Protein AF-A0AAV4K1Z9-F1 (afdb_monomer_lite)

pLDDT: mean 72.03, std 16.84, range [39.97, 97.75]

Organism: NCBI:txid1093978

InterPro domains:
  IPR000515 ABC transporter type 1, transmembrane domain MetI-like [PS50928] (85-281)

Secondary structure (DSSP, 8-state):
-----------S-----TT--HHHHHHHHTTSSS-------PPPPPPTT-TTSHHHHHHHHHHHHHHHHHHHHHHHHHHHHHHHHHHHHHHHHHHHHHHHHHHHHHHHHHHHHHHHHHHHHHHHHHHHHHHHHHHHHHHHHHHHHHHHHHHHHHHHHHHHHHHHHHHHHHHHHHHHHHTT---------------------HHHHHHHHHHHHHHHHHHHHHHHHHHHHHHHHHHHHHHHHHHHHHTTTTSS--TTHHHHHHHHHHHHHHHHHHHHHHHHHHHHHHHHHHHHHHHHHHHTT-

Sequence (302 aa):
MMMTIGVITLDRKTVWVEGVTDKEFKKIMKLQATSTTIKNEKLPTPTRQARAVSEKAISSRVVFVVVEVVVIVFIIVVIVVVVHVVITVVVVVVVVVVVVVVVIVVVVFIIINIMIITVVFVVVEVVVIVLIIVVIVVVVHVVITVVVVVVVVVVVVVVVVILVVVFIIINIMIITCSSNSSSSSRSSSSSSSSSSRSRSRSNNSIVVVIIVVVVIAVVVVVVVVVVIAVVIVVVVIIINISISRSSCSTSSNSSSCSSIAVVVVVIVVLIVVVVVVVVVVVVVVVVVVVVVVVTAAAEGGG

Foldseek 3Di:
DDDDDDDDDDDDDDDDPPDDDPVVVVVVVVVVPDDDDDDDDDDDDDDPPPPPPVVVVVVVVVVVVVVVVVVVVVVVVVVVVVVVVVVVVVVVVVVVVVVVVVVVVVVVVVVVVVVVVVVVVVVVVVVVVVVVVVVVVVVVVVLVVVVVVLVVVLVVLVVVLVVLVVVLVVVLVVVVVVVPPPDDDDDDDDDDDDDDDDPPPPSVLVNLVSVLVSVLVVLVSVLVSVLVVLVSVLVVLLVVLVVVVVVVPPDPDDPPSVVVSVVVSVVSVVVSVVVNVVSVVVSVVSNVVSVVVSVCVVPVPD

Structure (mmCIF, N/CA/C/O backbone):
data_AF-A0AAV4K1Z9-F1
#
_entry.id   AF-A0AAV4K1Z9-F1
#
loop_
_atom_site.group_PDB
_atom_site.id
_atom_site.type_symbol
_atom_site.label_atom_id
_atom_site.label_alt_id
_atom_site.label_comp_id
_atom_site.label_asym_id
_atom_site.label_entity_id
_atom_site.label_seq_id
_atom_site.pdbx_PDB_ins_code
_atom_site.Cartn_x
_atom_site.Cartn_y
_atom_site.Cartn_z
_atom_site.occupancy
_atom_site.B_iso_or_equiv
_atom_site.auth_seq_id
_atom_site.auth_comp_id
_atom_site.auth_asym_id
_atom_site.auth_atom_id
_atom_site.pdbx_PDB_model_num
ATOM 1 N N . MET A 1 1 ? 67.621 3.928 -18.428 1.00 49.84 1 MET A N 1
ATOM 2 C CA . MET A 1 1 ? 67.852 4.600 -19.724 1.00 49.84 1 MET A CA 1
ATOM 3 C C . MET A 1 1 ? 66.743 5.615 -19.918 1.00 49.84 1 MET A C 1
ATOM 5 O O . MET A 1 1 ? 65.623 5.231 -20.218 1.00 49.84 1 MET A O 1
ATOM 9 N N . MET A 1 2 ? 67.027 6.885 -19.625 1.00 45.88 2 MET A N 1
ATOM 10 C CA . MET A 1 2 ? 66.123 7.993 -19.929 1.00 45.88 2 MET A CA 1
ATOM 11 C C . MET A 1 2 ? 66.223 8.281 -21.425 1.00 45.88 2 MET A C 1
ATOM 13 O O . MET A 1 2 ? 67.310 8.591 -21.908 1.00 45.88 2 MET A O 1
ATOM 17 N N . MET A 1 3 ? 65.117 8.138 -22.152 1.00 52.00 3 MET A N 1
ATOM 18 C CA . MET A 1 3 ? 65.032 8.555 -23.547 1.00 52.00 3 MET A CA 1
ATOM 19 C C . MET A 1 3 ? 64.340 9.913 -23.596 1.00 52.00 3 MET A C 1
ATOM 21 O O . MET A 1 3 ? 63.139 10.043 -23.369 1.00 52.00 3 MET A O 1
ATOM 25 N N . THR A 1 4 ? 65.163 10.928 -23.819 1.00 53.19 4 THR A N 1
ATOM 26 C CA . THR A 1 4 ? 64.801 12.326 -24.018 1.00 53.19 4 THR A CA 1
ATOM 27 C C . THR A 1 4 ? 63.966 12.464 -25.291 1.00 53.19 4 THR A C 1
ATOM 29 O O . THR A 1 4 ? 64.452 12.172 -26.381 1.00 53.19 4 THR A O 1
ATOM 32 N N . ILE A 1 5 ? 62.720 12.924 -25.167 1.00 50.41 5 ILE A N 1
ATOM 33 C CA . ILE A 1 5 ? 61.880 13.313 -26.306 1.00 50.41 5 ILE A CA 1
ATOM 34 C C . ILE A 1 5 ? 62.153 14.792 -26.580 1.00 50.41 5 ILE A C 1
ATOM 36 O O . ILE A 1 5 ? 61.694 15.670 -25.852 1.00 50.41 5 ILE A O 1
ATOM 40 N N . GLY A 1 6 ? 62.953 15.057 -27.610 1.00 50.97 6 GLY A N 1
ATOM 41 C CA . GLY A 1 6 ? 63.126 16.393 -28.167 1.00 50.97 6 GLY A CA 1
ATOM 42 C C . GLY A 1 6 ? 61.982 16.700 -29.127 1.00 50.97 6 GLY A C 1
ATOM 43 O O . GLY A 1 6 ? 61.870 16.076 -30.178 1.00 50.97 6 GLY A O 1
ATOM 44 N N . VAL A 1 7 ? 61.134 17.660 -28.764 1.00 43.34 7 VAL A N 1
ATOM 45 C CA . VAL A 1 7 ? 60.154 18.259 -29.674 1.00 43.34 7 VAL A CA 1
ATOM 46 C C . VAL A 1 7 ? 60.876 19.319 -30.501 1.00 43.34 7 VAL A C 1
ATOM 48 O O . VAL A 1 7 ? 61.385 20.291 -29.948 1.00 43.34 7 VAL A O 1
ATOM 51 N N . ILE A 1 8 ? 60.912 19.139 -31.822 1.00 41.09 8 ILE A N 1
ATOM 52 C CA . ILE A 1 8 ? 61.325 20.176 -32.772 1.00 41.09 8 ILE A CA 1
ATOM 53 C C . ILE A 1 8 ? 60.163 20.394 -33.738 1.00 41.09 8 ILE A C 1
ATOM 55 O O . ILE A 1 8 ? 59.883 19.578 -34.611 1.00 41.09 8 ILE A O 1
ATOM 59 N N . THR A 1 9 ? 59.473 21.513 -33.559 1.00 46.91 9 THR A N 1
ATOM 60 C CA . THR A 1 9 ? 58.600 22.123 -34.562 1.00 46.91 9 THR A CA 1
ATOM 61 C C . THR A 1 9 ? 59.446 22.639 -35.714 1.00 46.91 9 THR A C 1
ATOM 63 O O . THR A 1 9 ? 60.232 23.558 -35.499 1.00 46.91 9 THR A O 1
ATOM 66 N N . LEU A 1 10 ? 59.246 22.117 -36.926 1.00 40.69 10 LEU A N 1
ATOM 67 C CA . LEU A 1 10 ? 59.640 22.799 -38.158 1.00 40.69 10 LEU A CA 1
ATOM 68 C C . LEU A 1 10 ? 58.637 22.527 -39.285 1.00 40.69 10 LEU A C 1
ATOM 70 O O . LEU A 1 10 ? 58.312 21.394 -39.632 1.00 40.69 10 LEU A O 1
ATOM 74 N N . ASP A 1 11 ? 58.150 23.646 -39.800 1.00 58.66 11 ASP A N 1
ATOM 75 C CA . ASP A 1 11 ? 57.279 23.849 -40.944 1.00 58.66 11 ASP A CA 1
ATOM 76 C C . ASP A 1 11 ? 58.000 23.518 -42.273 1.00 58.66 11 ASP A C 1
ATOM 78 O O . ASP A 1 11 ? 59.215 23.667 -42.394 1.00 58.66 11 ASP A O 1
ATOM 82 N N . ARG A 1 12 ? 57.204 23.130 -43.278 1.00 52.09 12 ARG A N 1
ATOM 83 C CA . ARG A 1 12 ? 57.520 22.872 -44.701 1.00 52.09 12 ARG A CA 1
ATOM 84 C C . ARG A 1 12 ? 58.341 21.632 -45.100 1.00 52.09 12 ARG A C 1
ATOM 86 O O . ARG A 1 12 ? 59.564 21.601 -45.075 1.00 52.09 12 ARG A O 1
ATOM 93 N N . LYS A 1 13 ? 57.600 20.702 -45.726 1.00 62.16 13 LYS A N 1
ATOM 94 C CA . LYS A 1 13 ? 57.966 19.849 -46.880 1.00 62.16 13 LYS A CA 1
ATOM 95 C C . LYS A 1 13 ? 59.386 19.263 -46.882 1.00 62.16 13 LYS A C 1
ATOM 97 O O . LYS A 1 13 ? 60.261 19.746 -47.591 1.00 62.16 13 LYS A O 1
ATOM 102 N N . THR A 1 14 ? 59.535 18.090 -46.276 1.00 43.41 14 THR A N 1
ATOM 103 C CA . THR A 1 14 ? 60.450 17.049 -46.769 1.00 43.41 14 THR A CA 1
ATOM 104 C C . THR A 1 14 ? 59.790 15.683 -46.579 1.00 43.41 14 THR A C 1
ATOM 106 O O . THR A 1 14 ? 59.390 15.323 -45.478 1.00 43.41 14 THR A O 1
ATOM 109 N N . VAL A 1 15 ? 59.608 14.941 -47.675 1.00 48.12 15 VAL A N 1
ATOM 110 C CA . VAL A 1 15 ? 59.234 13.522 -47.630 1.00 48.12 15 VAL A CA 1
ATOM 111 C C . VAL A 1 15 ? 60.519 12.761 -47.332 1.00 48.12 15 VAL A C 1
ATOM 113 O O . VAL A 1 15 ? 61.385 12.655 -48.198 1.00 48.12 15 VAL A O 1
ATOM 116 N N . TRP A 1 16 ? 60.660 12.280 -46.101 1.00 43.69 16 TRP A N 1
ATOM 117 C CA . TRP A 1 16 ? 61.718 11.347 -45.736 1.00 43.69 16 TRP A CA 1
ATOM 118 C C . TRP A 1 16 ? 61.256 9.929 -46.062 1.00 43.69 16 TRP A C 1
ATOM 120 O O . TRP A 1 16 ? 60.293 9.428 -45.489 1.00 43.69 16 TRP A O 1
ATOM 130 N N . VAL A 1 17 ? 61.946 9.290 -47.007 1.00 50.62 17 VAL A N 1
ATOM 131 C CA . VAL A 1 17 ? 61.925 7.834 -47.163 1.00 50.62 17 VAL A CA 1
ATOM 132 C C . VAL A 1 17 ? 63.001 7.297 -46.224 1.00 50.62 17 VAL A C 1
ATOM 134 O O . VAL A 1 17 ? 64.179 7.246 -46.579 1.00 50.62 17 VAL A O 1
ATOM 137 N N . GLU A 1 18 ? 62.620 6.962 -44.995 1.00 49.00 18 GLU A N 1
ATOM 138 C CA . GLU A 1 18 ? 63.493 6.206 -44.097 1.00 49.00 18 GLU A CA 1
ATOM 139 C C . GLU A 1 18 ? 63.631 4.773 -44.622 1.00 49.00 18 GLU A C 1
ATOM 141 O O . GLU A 1 18 ? 62.638 4.078 -44.830 1.00 49.00 18 GLU A O 1
ATOM 146 N N . GLY A 1 19 ? 64.873 4.334 -44.853 1.00 55.38 19 GLY A N 1
ATOM 147 C CA . GLY A 1 19 ? 65.176 2.931 -45.154 1.00 55.38 19 GLY A CA 1
ATOM 148 C C . GLY A 1 19 ? 66.051 2.648 -46.377 1.00 55.38 19 GLY A C 1
ATOM 149 O O . GLY A 1 19 ? 66.185 1.484 -46.743 1.00 55.38 19 GLY A O 1
ATOM 150 N N . VAL A 1 20 ? 66.678 3.642 -47.017 1.00 51.28 20 VAL A N 1
ATOM 151 C CA . VAL A 1 20 ? 67.641 3.367 -48.103 1.00 51.28 20 VAL A CA 1
ATOM 152 C C . VAL A 1 20 ? 69.055 3.277 -47.534 1.00 51.28 20 VAL A C 1
ATOM 154 O O . VAL A 1 20 ? 69.666 4.272 -47.157 1.00 51.28 20 VAL A O 1
ATOM 157 N N . THR A 1 21 ? 69.583 2.057 -47.461 1.00 62.69 21 THR A N 1
ATOM 158 C CA . THR A 1 21 ? 70.965 1.790 -47.049 1.00 62.69 21 THR A CA 1
ATOM 159 C C . THR A 1 21 ? 71.970 2.328 -48.072 1.00 62.69 21 THR A C 1
ATOM 161 O O . THR A 1 21 ? 71.839 2.078 -49.270 1.00 62.69 21 THR A O 1
ATOM 164 N N . ASP A 1 22 ? 73.032 2.966 -47.581 1.00 61.50 22 ASP A N 1
ATOM 165 C CA . ASP A 1 22 ? 74.090 3.682 -48.323 1.00 61.50 22 ASP A CA 1
ATOM 166 C C . ASP A 1 22 ? 74.786 2.868 -49.451 1.00 61.50 22 ASP A C 1
ATOM 168 O O . ASP A 1 22 ? 75.428 3.408 -50.355 1.00 61.50 22 ASP A O 1
ATOM 172 N N . LYS A 1 23 ? 74.635 1.534 -49.454 1.00 61.25 23 LYS A N 1
ATOM 173 C CA . LYS A 1 23 ? 75.155 0.644 -50.510 1.00 61.25 23 LYS A CA 1
ATOM 174 C C . LYS A 1 23 ? 74.368 0.709 -51.826 1.00 61.25 23 LYS A C 1
ATOM 176 O O . LYS A 1 23 ? 74.970 0.513 -52.881 1.00 61.25 23 LYS A O 1
ATOM 181 N N . GLU A 1 24 ? 73.072 1.012 -51.788 1.00 61.56 24 GLU A N 1
ATOM 182 C CA . GLU A 1 24 ? 72.229 1.096 -52.993 1.00 61.56 24 GLU A CA 1
ATOM 183 C C . GLU A 1 24 ? 72.464 2.412 -53.755 1.00 61.56 24 GLU A C 1
ATOM 185 O O . GLU A 1 24 ? 72.574 2.414 -54.982 1.00 61.56 24 GLU A O 1
ATOM 190 N N . PHE A 1 25 ? 72.696 3.524 -53.047 1.00 63.22 25 PHE A N 1
ATOM 191 C CA . PHE A 1 25 ? 72.925 4.831 -53.679 1.00 63.22 25 PHE A CA 1
ATOM 192 C C . PHE A 1 25 ? 74.213 4.864 -54.525 1.00 63.22 25 PHE A C 1
ATOM 194 O O . PHE A 1 25 ? 74.255 5.447 -55.613 1.00 63.22 25 PHE A O 1
ATOM 201 N N . LYS A 1 26 ? 75.255 4.137 -54.095 1.00 62.12 26 LYS A N 1
ATOM 202 C CA . LYS A 1 26 ? 76.523 4.011 -54.836 1.00 62.12 26 LYS A CA 1
ATOM 203 C C . LYS A 1 26 ? 76.397 3.195 -56.128 1.00 62.12 26 LYS A C 1
ATOM 205 O O . LYS A 1 26 ? 77.206 3.377 -57.038 1.00 62.12 26 LYS A O 1
ATOM 210 N N . LYS A 1 27 ? 75.398 2.311 -56.230 1.00 63.84 27 LYS A N 1
ATOM 211 C CA . LYS A 1 27 ? 75.130 1.503 -57.431 1.00 63.84 27 LYS A CA 1
ATOM 212 C C . LYS A 1 27 ? 74.373 2.310 -58.490 1.00 63.84 27 LYS A C 1
ATOM 214 O O . LYS A 1 27 ? 74.649 2.151 -59.676 1.00 63.84 27 LYS A O 1
ATOM 219 N N . ILE A 1 28 ? 73.514 3.237 -58.059 1.00 58.12 28 ILE A N 1
ATOM 220 C CA . ILE A 1 28 ? 72.736 4.111 -58.949 1.00 58.12 28 ILE A CA 1
ATOM 221 C C . ILE A 1 28 ? 73.617 5.228 -59.541 1.00 58.12 28 ILE A C 1
ATOM 223 O O . ILE A 1 28 ? 73.547 5.481 -60.741 1.00 58.12 28 ILE A O 1
ATOM 227 N N . MET A 1 29 ? 74.551 5.809 -58.771 1.00 57.41 29 MET A N 1
ATOM 228 C CA . MET A 1 29 ? 75.504 6.794 -59.322 1.00 57.41 29 MET A CA 1
ATOM 229 C C . MET A 1 29 ? 76.526 6.198 -60.304 1.00 57.41 29 MET A C 1
ATOM 231 O O . MET A 1 29 ? 77.021 6.904 -61.181 1.00 57.41 29 MET A O 1
ATOM 235 N N . LYS A 1 30 ? 76.837 4.897 -60.211 1.00 54.94 30 LYS A N 1
ATOM 236 C CA . LYS A 1 30 ? 77.822 4.255 -61.100 1.00 54.94 30 LYS A CA 1
ATOM 237 C C . LYS A 1 30 ? 77.283 3.937 -62.501 1.00 54.94 30 LYS A C 1
ATOM 239 O O . LYS A 1 30 ? 78.078 3.640 -63.384 1.00 54.94 30 LYS A O 1
ATOM 244 N N . LEU A 1 31 ? 75.967 4.028 -62.716 1.00 50.62 31 LEU A N 1
ATOM 245 C CA . LEU A 1 31 ? 75.331 3.765 -64.013 1.00 50.62 31 LEU A CA 1
ATOM 246 C C . LEU A 1 31 ? 75.095 5.028 -64.860 1.00 50.62 31 LEU A C 1
ATOM 248 O O . LEU A 1 31 ? 74.786 4.902 -66.039 1.00 50.62 31 LEU A O 1
ATOM 252 N N . GLN A 1 32 ? 75.309 6.234 -64.318 1.00 52.72 32 GLN A N 1
ATOM 253 C CA . GLN A 1 32 ? 75.224 7.483 -65.096 1.00 52.72 32 GLN A CA 1
ATOM 254 C C . GLN A 1 32 ? 76.572 7.982 -65.650 1.00 52.72 32 GLN A C 1
ATOM 256 O O . GLN A 1 32 ? 76.594 8.932 -66.425 1.00 52.72 32 GLN A O 1
ATOM 261 N N . ALA A 1 33 ? 77.694 7.331 -65.321 1.00 52.44 33 ALA A N 1
ATOM 262 C CA . ALA A 1 33 ? 79.034 7.750 -65.753 1.00 52.44 33 ALA A CA 1
ATOM 263 C C . ALA A 1 33 ? 79.612 6.935 -66.933 1.00 52.44 33 ALA A C 1
ATOM 265 O O . ALA A 1 33 ? 80.796 7.055 -67.243 1.00 52.44 33 ALA A O 1
ATOM 266 N N . THR A 1 34 ? 78.833 6.065 -67.590 1.00 52.06 34 THR A N 1
ATOM 267 C CA . THR A 1 34 ? 79.365 5.143 -68.620 1.00 52.06 34 THR A CA 1
ATOM 268 C C . THR A 1 34 ? 78.407 4.954 -69.800 1.00 52.06 34 THR A C 1
ATOM 270 O O . THR A 1 34 ? 77.837 3.889 -70.009 1.00 52.06 34 THR A O 1
ATOM 273 N N . SER A 1 35 ? 78.210 6.021 -70.572 1.00 46.22 35 SER A N 1
ATOM 274 C CA . SER A 1 35 ? 77.694 6.041 -71.955 1.00 46.22 35 SER A CA 1
ATOM 275 C C . SER A 1 35 ? 77.527 7.519 -72.303 1.00 46.22 35 SER A C 1
ATOM 277 O O . SER A 1 35 ? 76.731 8.191 -71.670 1.00 46.22 35 SER A O 1
ATOM 279 N N . THR A 1 36 ? 78.278 8.153 -73.194 1.00 50.75 36 THR A N 1
ATOM 280 C CA . THR A 1 36 ? 78.647 7.705 -74.534 1.00 50.75 36 THR A CA 1
ATOM 281 C C . THR A 1 36 ? 79.796 8.568 -75.064 1.00 50.75 36 THR A C 1
ATOM 283 O O . THR A 1 36 ? 79.636 9.767 -75.283 1.00 50.75 36 THR A O 1
ATOM 286 N N . THR A 1 37 ? 80.936 7.941 -75.345 1.00 50.53 37 THR A N 1
ATOM 287 C CA . THR A 1 37 ? 81.899 8.422 -76.338 1.00 50.53 37 THR A CA 1
ATOM 288 C C . THR A 1 37 ? 81.371 7.997 -77.704 1.00 50.53 37 THR A C 1
ATOM 290 O O . THR A 1 37 ? 81.387 6.809 -78.018 1.00 50.53 37 THR A O 1
ATOM 293 N N . ILE A 1 38 ? 80.887 8.938 -78.515 1.00 52.84 38 ILE A N 1
ATOM 294 C CA . ILE A 1 38 ? 80.602 8.686 -79.932 1.00 52.84 38 ILE A CA 1
ATOM 295 C C . ILE A 1 38 ? 81.395 9.678 -80.773 1.00 52.84 38 ILE A C 1
ATOM 297 O O . ILE A 1 38 ? 81.478 10.870 -80.494 1.00 52.84 38 ILE A O 1
ATOM 301 N N . LYS A 1 39 ? 82.050 9.073 -81.757 1.00 46.09 39 LYS A N 1
ATOM 302 C CA . LYS A 1 39 ? 83.061 9.589 -82.661 1.00 46.09 39 LYS A CA 1
ATOM 303 C C . LYS A 1 39 ? 82.535 10.759 -83.492 1.00 46.09 39 LYS A C 1
ATOM 305 O O . LYS A 1 39 ? 81.463 10.679 -84.082 1.00 46.09 39 LYS A O 1
ATOM 310 N N . ASN A 1 40 ? 83.366 11.793 -83.593 1.00 51.91 40 ASN A N 1
ATOM 311 C CA . ASN A 1 40 ? 83.314 12.786 -84.657 1.00 51.91 40 ASN A CA 1
ATOM 312 C C . ASN A 1 40 ? 83.619 12.087 -85.986 1.00 51.91 40 ASN A C 1
ATOM 314 O O . ASN A 1 40 ? 84.776 11.767 -86.260 1.00 51.91 40 ASN A O 1
ATOM 318 N N . GLU A 1 41 ? 82.591 11.855 -86.798 1.00 41.91 41 GLU A N 1
ATOM 319 C CA . GLU A 1 41 ? 82.746 11.456 -88.192 1.00 41.91 41 GLU A CA 1
ATOM 320 C C . GLU A 1 41 ? 82.207 12.537 -89.132 1.00 41.91 41 GLU A C 1
ATOM 322 O O . GLU A 1 41 ? 81.297 13.309 -88.834 1.00 41.91 41 GLU A O 1
ATOM 327 N N . LYS A 1 42 ? 82.905 12.617 -90.254 1.00 45.47 42 LYS A N 1
ATOM 328 C CA . LYS A 1 42 ? 83.011 13.697 -91.222 1.00 45.47 42 LYS A CA 1
ATOM 329 C C . LYS A 1 42 ? 81.698 13.944 -91.973 1.00 45.47 42 LYS A C 1
ATOM 331 O O . LYS A 1 42 ? 81.125 13.031 -92.553 1.00 45.47 42 LYS A O 1
ATOM 336 N N . LEU A 1 43 ? 81.283 15.208 -91.990 1.00 44.06 43 LEU A N 1
ATOM 337 C CA . LEU A 1 43 ? 80.066 15.740 -92.604 1.00 44.06 43 LEU A CA 1
ATOM 338 C C . LEU A 1 43 ? 80.109 15.675 -94.152 1.00 44.06 43 LEU A C 1
ATOM 340 O O . LEU A 1 43 ? 81.000 16.291 -94.742 1.00 44.06 43 LEU A O 1
ATOM 344 N N . PRO A 1 44 ? 79.153 15.008 -94.831 1.00 51.19 44 PRO A N 1
ATOM 345 C CA . PRO A 1 44 ? 78.906 15.178 -96.258 1.00 51.19 44 PRO A CA 1
ATOM 346 C C . PRO A 1 44 ? 77.767 16.180 -96.518 1.00 51.19 44 PRO A C 1
ATOM 348 O O . PRO A 1 44 ? 76.742 16.214 -95.838 1.00 51.19 44 PRO A O 1
ATOM 351 N N . THR A 1 45 ? 77.972 17.013 -97.531 1.00 56.78 45 THR A N 1
ATOM 352 C CA . THR A 1 45 ? 77.091 18.080 -98.017 1.00 56.78 45 THR A CA 1
ATOM 353 C C . THR A 1 45 ? 75.750 17.528 -98.536 1.00 56.78 45 THR A C 1
ATOM 355 O O . THR A 1 45 ? 75.766 16.647 -99.397 1.00 56.78 45 THR A O 1
ATOM 358 N N . PRO A 1 46 ? 74.580 18.032 -98.087 1.00 49.12 46 PRO A N 1
ATOM 359 C CA . PRO A 1 46 ? 73.290 17.502 -98.520 1.00 49.12 46 PRO A CA 1
ATOM 360 C C . PRO A 1 46 ? 72.831 18.088 -99.863 1.00 49.12 46 PRO A C 1
ATOM 362 O O . PRO A 1 46 ? 72.686 19.299 -100.045 1.00 49.12 46 PRO A O 1
ATOM 365 N N . THR A 1 47 ? 72.544 17.183 -100.792 1.00 51.47 47 THR A N 1
ATOM 366 C CA . THR A 1 47 ? 71.899 17.403 -102.088 1.00 51.47 47 THR A CA 1
ATOM 367 C C . THR A 1 47 ? 70.414 17.755 -101.931 1.00 51.47 47 THR A C 1
ATOM 369 O O . THR A 1 47 ? 69.675 17.202 -101.117 1.00 51.47 47 THR A O 1
ATOM 372 N N . ARG A 1 48 ? 69.957 18.694 -102.761 1.00 52.38 48 ARG A N 1
ATOM 373 C CA . ARG A 1 48 ? 68.683 19.433 -102.684 1.00 52.38 48 ARG A CA 1
ATOM 374 C C . ARG A 1 48 ? 67.419 18.626 -103.064 1.00 52.38 48 ARG A C 1
ATOM 376 O O . ARG A 1 48 ? 66.395 19.230 -103.359 1.00 52.38 48 ARG A O 1
ATOM 383 N N . GLN A 1 49 ? 67.462 17.289 -103.050 1.00 49.81 49 GLN A N 1
ATOM 384 C CA . GLN A 1 49 ? 66.411 16.410 -103.603 1.00 49.81 49 GLN A CA 1
ATOM 385 C C . GLN A 1 49 ? 65.790 15.405 -102.604 1.00 49.81 49 GLN A C 1
ATOM 387 O O . GLN A 1 49 ? 65.082 14.494 -103.014 1.00 49.81 49 GLN A O 1
ATOM 392 N N . ALA A 1 50 ? 65.981 15.593 -101.290 1.00 49.00 50 ALA A N 1
ATOM 393 C CA . ALA A 1 50 ? 65.374 14.759 -100.233 1.00 49.00 50 ALA A CA 1
ATOM 394 C C . ALA A 1 50 ? 64.197 15.424 -99.473 1.00 49.00 50 ALA A C 1
ATOM 396 O O . ALA A 1 50 ? 63.692 14.870 -98.498 1.00 49.00 50 ALA A O 1
ATOM 397 N N . ARG A 1 51 ? 63.728 16.613 -99.889 1.00 50.69 51 ARG A N 1
ATOM 398 C CA . ARG A 1 51 ? 62.703 17.381 -99.144 1.00 50.69 51 ARG A CA 1
ATOM 399 C C . ARG A 1 51 ? 61.246 16.930 -99.334 1.00 50.69 51 ARG A C 1
ATOM 401 O O . ARG A 1 51 ? 60.411 17.364 -98.558 1.00 50.69 51 ARG A O 1
ATOM 408 N N . ALA A 1 52 ? 60.929 16.042 -100.280 1.00 52.97 52 ALA A N 1
ATOM 409 C CA . ALA A 1 52 ? 59.531 15.692 -100.588 1.00 52.97 52 ALA A CA 1
ATOM 410 C C . ALA A 1 52 ? 59.019 14.370 -99.968 1.00 52.97 52 ALA A C 1
ATOM 412 O O . ALA A 1 52 ? 57.822 14.107 -100.004 1.00 52.97 52 ALA A O 1
ATOM 413 N N . VAL A 1 53 ? 59.888 13.539 -99.373 1.00 53.91 53 VAL A N 1
ATOM 414 C CA . VAL A 1 53 ? 59.485 12.246 -98.759 1.00 53.91 53 VAL A CA 1
ATOM 415 C C . VAL A 1 53 ? 59.416 12.323 -97.219 1.00 53.91 53 VAL A C 1
ATOM 417 O O . VAL A 1 53 ? 58.835 11.458 -96.570 1.00 53.91 53 VAL A O 1
ATOM 420 N N . SER A 1 54 ? 59.930 13.402 -96.618 1.00 53.16 54 SER A N 1
ATOM 421 C CA . SER A 1 54 ? 59.966 13.611 -95.159 1.00 53.16 54 SER A CA 1
ATOM 422 C C . SER A 1 54 ? 58.627 14.082 -94.559 1.00 53.16 54 SER A C 1
ATOM 424 O O . SER A 1 54 ? 58.305 13.734 -93.425 1.00 53.16 54 SER A O 1
ATOM 426 N N . GLU A 1 55 ? 57.785 14.802 -95.309 1.00 59.12 55 GLU A N 1
ATOM 427 C CA . GLU A 1 55 ? 56.537 15.361 -94.752 1.00 59.12 55 GLU A CA 1
ATOM 428 C C . GLU A 1 55 ? 55.487 14.287 -94.411 1.00 59.12 55 GLU A C 1
ATOM 430 O O . GLU A 1 55 ? 54.801 14.392 -93.392 1.00 59.12 55 GLU A O 1
ATOM 435 N N . LYS A 1 56 ? 55.418 13.184 -95.176 1.00 59.34 56 LYS A N 1
ATOM 436 C CA . LYS A 1 56 ? 54.513 12.061 -94.854 1.00 59.34 56 LYS A CA 1
ATOM 437 C C . LYS A 1 56 ? 54.966 11.245 -93.639 1.00 59.34 56 LYS A C 1
ATOM 439 O O . LYS A 1 56 ? 54.120 10.759 -92.891 1.00 59.34 56 LYS A O 1
ATOM 444 N N . ALA A 1 57 ? 56.273 11.123 -93.397 1.00 65.44 57 ALA A N 1
ATOM 445 C CA . ALA A 1 57 ? 56.794 10.387 -92.242 1.00 65.44 57 ALA A CA 1
ATOM 446 C C . ALA A 1 57 ? 56.610 11.156 -90.919 1.00 65.44 57 ALA A C 1
ATOM 448 O O . ALA A 1 57 ? 56.434 10.543 -89.865 1.00 65.44 57 ALA A O 1
ATOM 449 N N . ILE A 1 58 ? 56.600 12.492 -90.971 1.00 72.44 58 ILE A N 1
ATOM 450 C CA . ILE A 1 58 ? 56.360 13.344 -89.798 1.00 72.44 58 ILE A CA 1
ATOM 451 C C . ILE A 1 58 ? 54.877 13.299 -89.393 1.00 72.44 58 ILE A C 1
ATOM 453 O O . ILE A 1 58 ? 54.580 13.168 -88.207 1.00 72.44 58 ILE A O 1
ATOM 457 N N . SER A 1 59 ? 53.945 13.295 -90.357 1.00 78.25 59 SER A N 1
ATOM 458 C CA . SER A 1 59 ? 52.500 13.231 -90.074 1.00 78.25 59 SER A CA 1
ATOM 459 C C . SER A 1 59 ? 52.089 11.959 -89.310 1.00 78.25 59 SER A C 1
ATOM 461 O O . SER A 1 59 ? 51.360 12.047 -88.324 1.00 78.25 59 SER A O 1
ATOM 463 N N . SER A 1 60 ? 52.630 10.786 -89.664 1.00 83.50 60 SER A N 1
ATOM 464 C CA . SER A 1 60 ? 52.314 9.533 -88.953 1.00 83.50 60 SER A CA 1
ATOM 465 C C . SER A 1 60 ? 52.845 9.496 -87.515 1.00 83.50 60 SER A C 1
ATOM 467 O O . SER A 1 60 ? 52.197 8.906 -86.650 1.00 83.50 60 SER A O 1
ATOM 469 N N . ARG A 1 61 ? 54.006 10.109 -87.243 1.00 86.56 61 ARG A N 1
ATOM 470 C CA . ARG A 1 61 ? 54.567 10.171 -85.883 1.00 86.56 61 ARG A CA 1
ATOM 471 C C . ARG A 1 61 ? 53.758 11.105 -84.989 1.00 86.56 61 ARG A C 1
ATOM 473 O O . ARG A 1 61 ? 53.524 10.771 -83.835 1.00 86.56 61 ARG A O 1
ATOM 480 N N . VAL A 1 62 ? 53.287 12.230 -85.530 1.00 87.75 62 VAL A N 1
ATOM 481 C CA . VAL A 1 62 ? 52.424 13.165 -84.792 1.00 87.75 62 VAL A CA 1
ATOM 482 C C . VAL A 1 62 ? 51.095 12.504 -84.424 1.00 87.75 62 VAL A C 1
ATOM 484 O O . VAL A 1 62 ? 50.681 12.599 -83.274 1.00 87.75 62 VAL A O 1
ATOM 487 N N . VAL A 1 63 ? 50.458 11.775 -85.350 1.00 90.00 63 VAL A N 1
ATOM 488 C CA . VAL A 1 63 ? 49.206 11.053 -85.056 1.00 90.00 63 VAL A CA 1
ATOM 489 C C . VAL A 1 63 ? 49.410 10.000 -83.964 1.00 90.00 63 VAL A C 1
ATOM 491 O O . VAL A 1 63 ? 48.591 9.919 -83.053 1.00 90.00 63 VAL A O 1
ATOM 494 N N . PHE A 1 64 ? 50.511 9.242 -84.001 1.00 90.56 64 PHE A N 1
ATOM 495 C CA . PHE A 1 64 ? 50.814 8.252 -82.962 1.00 90.56 64 PHE A CA 1
ATOM 496 C C . PHE A 1 64 ? 50.970 8.900 -81.577 1.00 90.56 64 PHE A C 1
ATOM 498 O O . PHE A 1 64 ? 50.344 8.447 -80.624 1.00 90.56 64 PHE A O 1
ATOM 505 N N . VAL A 1 65 ? 51.719 10.007 -81.485 1.00 92.69 65 VAL A N 1
ATOM 506 C CA . VAL A 1 65 ? 51.897 10.753 -80.226 1.00 92.69 65 VAL A CA 1
ATOM 507 C C . VAL A 1 65 ? 50.567 11.305 -79.712 1.00 92.69 65 VAL A C 1
ATOM 509 O O . VAL A 1 65 ? 50.288 11.211 -78.522 1.00 92.69 65 VAL A O 1
ATOM 512 N N . VAL A 1 66 ? 49.716 11.853 -80.587 1.00 93.75 66 VAL A N 1
ATOM 513 C CA . VAL A 1 66 ? 48.395 12.361 -80.179 1.00 93.75 66 VAL A CA 1
ATOM 514 C C . VAL A 1 66 ? 47.522 11.233 -79.631 1.00 93.75 66 VAL A C 1
ATOM 516 O O . VAL A 1 66 ? 46.914 11.402 -78.577 1.00 93.75 66 VAL A O 1
ATOM 519 N N . VAL A 1 67 ? 47.479 10.078 -80.302 1.00 95.00 67 VAL A N 1
ATOM 520 C CA . VAL A 1 67 ? 46.713 8.915 -79.829 1.00 95.00 67 VAL A CA 1
ATOM 521 C C . VAL A 1 67 ? 47.244 8.425 -78.483 1.00 95.00 67 VAL A C 1
ATOM 523 O O . VAL A 1 67 ? 46.455 8.209 -77.567 1.00 95.00 67 VAL A O 1
ATOM 526 N N . GLU A 1 68 ? 48.563 8.308 -78.330 1.00 94.94 68 GLU A N 1
ATOM 527 C CA . GLU A 1 68 ? 49.194 7.900 -77.073 1.00 94.94 68 GLU A CA 1
ATOM 528 C C . GLU A 1 68 ? 48.841 8.861 -75.925 1.00 94.94 68 GLU A C 1
ATOM 530 O O . GLU A 1 68 ? 48.409 8.420 -74.859 1.00 94.94 68 GLU A O 1
ATOM 535 N N . VAL A 1 69 ? 48.912 10.176 -76.163 1.00 95.44 69 VAL A N 1
ATOM 536 C CA . VAL A 1 69 ? 48.520 11.196 -75.178 1.00 95.44 69 VAL A CA 1
ATOM 537 C C . VAL A 1 69 ? 47.035 11.090 -74.823 1.00 95.44 69 VAL A C 1
ATOM 539 O O . VAL A 1 69 ? 46.697 11.132 -73.642 1.00 95.44 69 VAL A O 1
ATOM 542 N N . VAL A 1 70 ? 46.142 10.913 -75.802 1.00 95.75 70 VAL A N 1
ATOM 543 C CA . VAL A 1 70 ? 44.696 10.759 -75.551 1.00 95.75 70 VAL A CA 1
ATOM 544 C C . VAL A 1 70 ? 44.413 9.522 -74.698 1.00 95.75 70 VAL A C 1
ATOM 546 O O . VAL A 1 70 ? 43.622 9.599 -73.757 1.00 95.75 70 VAL A O 1
ATOM 549 N N . VAL A 1 71 ? 45.084 8.401 -74.976 1.00 96.62 71 VAL A N 1
ATOM 550 C CA . VAL A 1 71 ? 44.953 7.169 -74.185 1.00 96.62 71 VAL A CA 1
ATOM 551 C C . VAL A 1 71 ? 45.435 7.391 -72.750 1.00 96.62 71 VAL A C 1
ATOM 553 O O . VAL A 1 71 ? 44.729 7.023 -71.812 1.00 96.62 71 VAL A O 1
ATOM 556 N N . ILE A 1 72 ? 46.584 8.046 -72.555 1.00 95.88 72 ILE A N 1
ATOM 557 C CA . ILE A 1 72 ? 47.102 8.371 -71.217 1.00 95.88 72 ILE A CA 1
ATOM 558 C C . ILE A 1 72 ? 46.115 9.264 -70.455 1.00 95.88 72 ILE A C 1
ATOM 560 O O . ILE A 1 72 ? 45.798 8.981 -69.299 1.00 95.88 72 ILE A O 1
ATOM 564 N N . VAL A 1 73 ? 45.589 10.313 -71.094 1.00 96.38 73 VAL A N 1
ATOM 565 C CA . VAL A 1 73 ? 44.603 11.215 -70.479 1.00 96.38 73 VAL A CA 1
ATOM 566 C C . VAL A 1 73 ? 43.342 10.450 -70.085 1.00 96.38 73 VAL A C 1
ATOM 568 O O . VAL A 1 73 ? 42.860 10.610 -68.965 1.00 96.38 73 VAL A O 1
ATOM 571 N N . PHE A 1 74 ? 42.833 9.582 -70.960 1.00 95.62 74 PHE A N 1
ATOM 572 C CA . PHE A 1 74 ? 41.667 8.756 -70.660 1.00 95.62 74 PHE A CA 1
ATOM 573 C C . PHE A 1 74 ? 41.909 7.845 -69.448 1.00 95.62 74 PHE A C 1
ATOM 575 O O . PHE A 1 74 ? 41.078 7.801 -68.542 1.00 95.62 74 PHE A O 1
ATOM 582 N N . ILE A 1 75 ? 43.069 7.183 -69.377 1.00 96.69 75 ILE A N 1
ATOM 583 C CA . ILE A 1 75 ? 43.449 6.344 -68.231 1.00 96.69 75 ILE A CA 1
ATOM 584 C C . ILE A 1 75 ? 43.495 7.170 -66.940 1.00 96.69 75 ILE A C 1
ATOM 586 O O . ILE A 1 75 ? 42.948 6.739 -65.925 1.00 96.69 75 ILE A O 1
ATOM 590 N N . ILE A 1 76 ? 44.091 8.366 -66.969 1.00 96.81 76 ILE A N 1
ATOM 591 C CA . ILE A 1 76 ? 44.146 9.260 -65.803 1.00 96.81 76 ILE A CA 1
ATOM 592 C C . ILE A 1 76 ? 42.734 9.625 -65.341 1.00 96.81 76 ILE A C 1
ATOM 594 O O . ILE A 1 76 ? 42.444 9.532 -64.149 1.00 96.81 76 ILE A O 1
ATOM 598 N N . VAL A 1 77 ? 41.843 9.996 -66.264 1.00 96.81 77 VAL A N 1
ATOM 599 C CA . VAL A 1 77 ? 40.449 10.329 -65.937 1.00 96.81 77 VAL A CA 1
ATOM 600 C C . VAL A 1 77 ? 39.748 9.138 -65.286 1.00 96.81 77 VAL A C 1
ATOM 602 O O . VAL A 1 77 ? 39.124 9.304 -64.240 1.00 96.81 77 VAL A O 1
ATOM 605 N N . VAL A 1 78 ? 39.893 7.933 -65.845 1.00 97.06 78 VAL A N 1
ATOM 606 C CA . VAL A 1 78 ? 39.305 6.715 -65.269 1.00 97.06 78 VAL A CA 1
ATOM 607 C C . VAL A 1 78 ? 39.842 6.459 -63.859 1.00 97.06 78 VAL A C 1
ATOM 609 O O . VAL A 1 78 ? 39.051 6.211 -62.952 1.00 97.06 78 VAL A O 1
ATOM 612 N N . ILE A 1 79 ? 41.155 6.579 -63.638 1.00 96.94 79 ILE A N 1
ATOM 613 C CA . ILE A 1 79 ? 41.759 6.412 -62.307 1.00 96.94 79 ILE A CA 1
ATOM 614 C C . ILE A 1 79 ? 41.194 7.440 -61.324 1.00 96.94 79 ILE A C 1
ATOM 616 O O . ILE A 1 79 ? 40.801 7.070 -60.221 1.00 96.94 79 ILE A O 1
ATOM 620 N N . VAL A 1 80 ? 41.109 8.714 -61.716 1.00 97.19 80 VAL A N 1
ATOM 621 C CA . VAL A 1 80 ? 40.559 9.781 -60.865 1.00 97.19 80 VAL A CA 1
ATOM 622 C C . VAL A 1 80 ? 39.104 9.492 -60.499 1.00 97.19 80 VAL A C 1
ATOM 624 O O . VAL A 1 80 ? 38.740 9.620 -59.330 1.00 97.19 80 VAL A O 1
ATOM 627 N N . VAL A 1 81 ? 38.285 9.055 -61.459 1.00 97.25 81 VAL A N 1
ATOM 628 C CA . VAL A 1 81 ? 36.885 8.682 -61.211 1.00 97.25 81 VAL A CA 1
ATOM 629 C C . VAL A 1 81 ? 36.802 7.499 -60.249 1.00 97.25 81 VAL A C 1
ATOM 631 O O . VAL A 1 81 ? 36.058 7.569 -59.275 1.00 97.25 81 VAL A O 1
ATOM 634 N N . VAL A 1 82 ? 37.590 6.441 -60.463 1.00 97.19 82 VAL A N 1
ATOM 635 C CA . VAL A 1 82 ? 37.613 5.269 -59.573 1.00 97.19 82 VAL A CA 1
ATOM 636 C C . VAL A 1 82 ? 38.035 5.666 -58.159 1.00 97.19 82 VAL A C 1
ATOM 638 O O . VAL A 1 82 ? 37.364 5.295 -57.200 1.00 97.19 82 VAL A O 1
ATOM 641 N N . VAL A 1 83 ? 39.095 6.465 -58.013 1.00 97.38 83 VAL A N 1
ATOM 642 C CA . VAL A 1 83 ? 39.552 6.965 -56.708 1.00 97.38 83 VAL A CA 1
ATOM 643 C C . VAL A 1 83 ? 38.463 7.798 -56.038 1.00 97.38 83 VAL A C 1
ATOM 645 O O . VAL A 1 83 ? 38.192 7.602 -54.854 1.00 97.38 83 VAL A O 1
ATOM 648 N N . HIS A 1 84 ? 37.796 8.683 -56.781 1.00 97.75 84 HIS A N 1
ATOM 649 C CA . HIS A 1 84 ? 36.700 9.482 -56.245 1.00 97.75 84 HIS A CA 1
ATOM 650 C C . HIS A 1 84 ? 35.544 8.597 -55.758 1.00 97.75 84 HIS A C 1
ATOM 652 O O . HIS A 1 84 ? 35.086 8.767 -54.630 1.00 97.75 84 HIS A O 1
ATOM 658 N N . VAL A 1 85 ? 35.133 7.600 -56.549 1.00 97.75 85 VAL A N 1
ATOM 659 C CA . VAL A 1 85 ? 34.098 6.631 -56.156 1.00 97.75 85 VAL A CA 1
ATOM 660 C C . VAL A 1 85 ? 34.509 5.882 -54.888 1.00 97.75 85 VAL A C 1
ATOM 662 O O . VAL A 1 85 ? 33.730 5.831 -53.939 1.00 97.75 85 VAL A O 1
ATOM 665 N N . VAL A 1 86 ? 35.741 5.372 -54.808 1.00 97.56 86 VAL A N 1
ATOM 666 C CA . VAL A 1 86 ? 36.237 4.681 -53.606 1.00 97.56 86 VAL A CA 1
ATOM 667 C C . VAL A 1 86 ? 36.184 5.596 -52.380 1.00 97.56 86 VAL A C 1
ATOM 669 O O . VAL A 1 86 ? 35.678 5.177 -51.341 1.00 97.56 86 VAL A O 1
ATOM 672 N N . ILE A 1 87 ? 36.621 6.854 -52.497 1.00 97.56 87 ILE A N 1
ATOM 673 C CA . ILE A 1 87 ? 36.539 7.830 -51.399 1.00 97.56 87 ILE A CA 1
ATOM 674 C C . ILE A 1 87 ? 35.082 8.041 -50.978 1.00 97.56 87 ILE A C 1
ATOM 676 O O . ILE A 1 87 ? 34.787 7.984 -49.785 1.00 97.56 87 ILE A O 1
ATOM 680 N N . THR A 1 88 ? 34.158 8.234 -51.927 1.00 97.25 88 THR A N 1
ATOM 681 C CA . THR A 1 88 ? 32.735 8.422 -51.596 1.00 97.25 88 THR A CA 1
ATOM 682 C C . THR A 1 88 ? 32.148 7.207 -50.880 1.00 97.25 88 THR A C 1
ATOM 684 O O . THR A 1 88 ? 31.468 7.376 -49.871 1.00 97.25 88 THR A O 1
ATOM 687 N 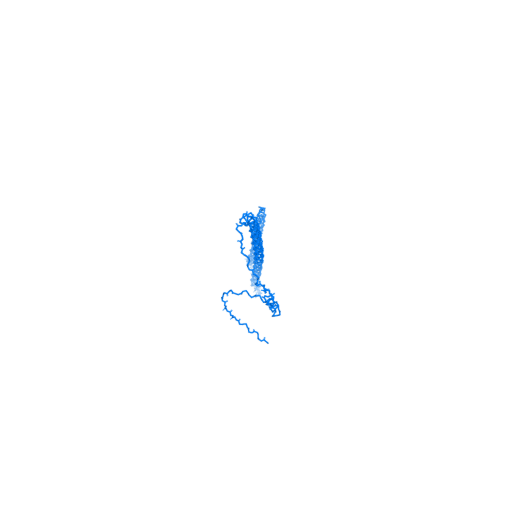N . VAL A 1 89 ? 32.468 5.986 -51.321 1.00 97.44 89 VAL A N 1
ATOM 688 C CA . VAL A 1 89 ? 32.013 4.749 -50.671 1.00 97.44 89 VAL A CA 1
ATOM 689 C C . VAL A 1 89 ? 32.574 4.643 -49.254 1.00 97.44 89 VAL A C 1
ATOM 691 O O . VAL A 1 89 ? 31.819 4.364 -48.327 1.00 97.44 89 VAL A O 1
ATOM 694 N N . VAL A 1 90 ? 33.867 4.920 -49.057 1.00 97.44 90 VAL A N 1
ATOM 695 C CA . VAL A 1 90 ? 34.490 4.904 -47.724 1.00 97.44 90 VAL A CA 1
ATOM 696 C C . VAL A 1 90 ? 33.824 5.922 -46.799 1.00 97.44 90 VAL A C 1
ATOM 698 O O . VAL A 1 90 ? 33.478 5.575 -45.672 1.00 97.44 90 VAL A O 1
ATOM 701 N N . VAL A 1 91 ? 33.580 7.149 -47.270 1.00 97.62 91 VAL A N 1
ATOM 702 C CA . VAL A 1 91 ? 32.885 8.181 -46.484 1.00 97.62 91 VAL A CA 1
ATOM 703 C C . VAL A 1 91 ? 31.476 7.722 -46.107 1.00 97.62 91 VAL A C 1
ATOM 705 O O . VAL A 1 91 ? 31.102 7.831 -44.942 1.00 97.62 91 VAL A O 1
ATOM 708 N N . VAL A 1 92 ? 30.712 7.158 -47.048 1.00 97.56 92 VAL A N 1
ATOM 709 C CA . VAL A 1 92 ? 29.365 6.633 -46.773 1.00 97.56 92 VAL A CA 1
ATOM 710 C C . VAL A 1 92 ? 29.411 5.521 -45.725 1.00 97.56 92 VAL A C 1
ATOM 712 O O . VAL A 1 92 ? 28.635 5.561 -44.773 1.00 97.56 92 VAL A O 1
ATOM 715 N N . VAL A 1 93 ? 30.339 4.567 -45.843 1.00 97.38 93 VAL A N 1
ATOM 716 C CA . VAL A 1 93 ? 30.501 3.485 -44.858 1.00 97.38 93 VAL A CA 1
ATOM 717 C C . VAL A 1 93 ? 30.824 4.051 -43.475 1.00 97.38 93 VAL A C 1
ATOM 719 O O . VAL A 1 93 ? 30.195 3.650 -42.498 1.00 97.38 93 VAL A O 1
ATOM 722 N N . VAL A 1 94 ? 31.743 5.016 -43.379 1.00 97.50 94 VAL A N 1
ATOM 723 C CA . VAL A 1 94 ? 32.082 5.668 -42.104 1.00 97.50 94 VAL A CA 1
ATOM 724 C C . VAL A 1 94 ? 30.863 6.370 -41.506 1.00 97.50 94 VAL A C 1
ATOM 726 O O . VAL A 1 94 ? 30.585 6.189 -40.323 1.00 97.50 94 VAL A O 1
ATOM 729 N N . VAL A 1 95 ? 30.096 7.117 -42.306 1.00 97.19 95 VAL A N 1
ATOM 730 C CA . VAL A 1 95 ? 28.871 7.787 -41.840 1.00 97.19 95 VAL A CA 1
ATOM 731 C C . VAL A 1 95 ? 27.854 6.767 -41.324 1.00 97.19 95 VAL A C 1
ATOM 733 O O . VAL A 1 95 ? 27.313 6.955 -40.237 1.00 97.19 95 VAL A O 1
ATOM 736 N N . VAL A 1 96 ? 27.631 5.664 -42.045 1.00 97.31 96 VAL A N 1
ATOM 737 C CA . VAL A 1 96 ? 26.720 4.595 -41.606 1.00 97.31 96 VAL A CA 1
ATOM 738 C C . VAL A 1 96 ? 27.184 3.990 -40.281 1.00 97.31 96 VAL A C 1
ATOM 740 O O . VAL A 1 96 ? 26.374 3.846 -39.369 1.00 97.31 96 VAL A O 1
ATOM 743 N N . VAL A 1 97 ? 28.479 3.693 -40.133 1.00 97.44 97 VAL A N 1
ATOM 744 C CA . VAL A 1 97 ? 29.036 3.168 -38.875 1.00 97.44 97 VAL A CA 1
ATOM 745 C C . VAL A 1 97 ? 28.818 4.156 -37.728 1.00 97.44 97 VAL A C 1
ATOM 747 O O . VAL A 1 97 ? 28.359 3.750 -36.663 1.00 97.44 97 VAL A O 1
ATOM 750 N N . VAL A 1 98 ? 29.075 5.450 -37.941 1.00 97.31 98 VAL A N 1
ATOM 751 C CA . VAL A 1 98 ? 28.840 6.488 -36.923 1.00 97.31 98 VAL A CA 1
ATOM 752 C C . VAL A 1 98 ? 27.364 6.544 -36.528 1.00 97.31 98 VAL A C 1
ATOM 754 O O . VAL A 1 98 ? 27.061 6.552 -35.338 1.00 97.31 98 VAL A O 1
ATOM 757 N N . VAL A 1 99 ? 26.441 6.520 -37.494 1.00 97.19 99 VAL A N 1
ATOM 758 C CA . VAL A 1 99 ? 24.996 6.516 -37.215 1.00 97.19 99 VAL A CA 1
ATOM 759 C C . VAL A 1 99 ? 24.600 5.284 -36.401 1.00 97.19 99 VAL A C 1
ATOM 761 O O . VAL A 1 99 ? 23.895 5.422 -35.404 1.00 97.19 99 VAL A O 1
ATOM 764 N N . VAL A 1 100 ? 25.086 4.093 -36.763 1.00 97.31 100 VAL A N 1
ATOM 765 C CA . VAL A 1 100 ? 24.811 2.856 -36.015 1.00 97.31 100 VAL A CA 1
ATOM 766 C C . VAL A 1 100 ? 25.329 2.954 -34.579 1.00 97.31 100 VAL A C 1
ATOM 768 O O . VAL A 1 100 ? 24.597 2.626 -33.646 1.00 97.31 100 VAL A O 1
ATOM 771 N N . VAL A 1 101 ? 26.551 3.458 -34.377 1.00 97.31 101 VAL A N 1
ATOM 772 C CA . VAL A 1 101 ? 27.118 3.659 -33.035 1.00 97.31 101 VAL A CA 1
ATOM 773 C C . VAL A 1 101 ? 26.266 4.636 -32.222 1.00 97.31 101 VAL A C 1
ATOM 775 O O . VAL A 1 101 ? 25.942 4.342 -31.073 1.00 97.31 101 VAL A O 1
ATOM 778 N N . VAL A 1 102 ? 25.842 5.759 -32.811 1.00 97.06 102 VAL A N 1
ATOM 779 C CA . VAL A 1 102 ? 24.967 6.735 -32.140 1.00 97.06 102 VAL A CA 1
ATOM 780 C C . VAL A 1 102 ? 23.635 6.096 -31.744 1.00 97.06 102 VAL A C 1
ATOM 782 O O . VAL A 1 102 ? 23.198 6.265 -30.607 1.00 97.06 102 VAL A O 1
ATOM 785 N N . VAL A 1 103 ? 23.010 5.318 -32.633 1.00 97.25 103 VAL A N 1
ATOM 786 C CA . VAL A 1 103 ? 21.755 4.612 -32.331 1.00 97.25 103 VAL A CA 1
ATOM 787 C C . VAL A 1 103 ? 21.941 3.635 -31.169 1.00 97.25 103 VAL A C 1
ATOM 789 O O . VAL A 1 103 ? 21.127 3.638 -30.248 1.00 97.25 103 VAL A O 1
ATOM 792 N N . ILE A 1 104 ? 23.025 2.851 -31.155 1.00 96.75 104 ILE A N 1
ATOM 793 C CA . ILE A 1 104 ? 23.326 1.927 -30.050 1.00 96.75 104 ILE A CA 1
ATOM 794 C C . ILE A 1 104 ? 23.474 2.693 -28.731 1.00 96.75 104 ILE A C 1
ATOM 796 O O . ILE A 1 104 ? 22.876 2.300 -27.731 1.00 96.75 104 ILE A O 1
ATOM 800 N N . VAL A 1 105 ? 24.215 3.806 -28.723 1.00 97.25 105 VAL A N 1
ATOM 801 C CA . VAL A 1 105 ? 24.396 4.638 -27.522 1.00 97.25 105 VAL A CA 1
ATOM 802 C C . VAL A 1 105 ? 23.057 5.176 -27.012 1.00 97.25 105 VAL A C 1
ATOM 804 O O . VAL A 1 105 ? 22.789 5.105 -25.813 1.00 97.25 105 VAL A O 1
ATOM 807 N N . VAL A 1 106 ? 22.189 5.661 -27.905 1.00 96.56 106 VAL A N 1
ATOM 808 C CA . VAL A 1 106 ? 20.850 6.150 -27.539 1.00 96.56 106 VAL A CA 1
ATOM 809 C C . VAL A 1 106 ? 19.993 5.028 -26.952 1.00 96.56 106 VAL A C 1
ATOM 811 O O . VAL A 1 106 ? 19.366 5.222 -25.912 1.00 96.56 106 VAL A O 1
ATOM 814 N N . VAL A 1 107 ? 19.993 3.841 -27.563 1.00 96.50 107 VAL A N 1
ATOM 815 C CA . VAL A 1 107 ? 19.243 2.681 -27.056 1.00 96.50 107 VAL A CA 1
ATOM 816 C C . VAL A 1 107 ? 19.736 2.274 -25.667 1.00 96.50 107 VAL A C 1
ATOM 818 O O . VAL A 1 107 ? 18.922 2.084 -24.764 1.00 96.50 107 VAL A O 1
ATOM 821 N N . VAL A 1 108 ? 21.054 2.200 -25.460 1.00 97.25 108 VAL A N 1
ATOM 822 C CA . VAL A 1 108 ? 21.642 1.897 -24.146 1.00 97.25 108 VAL A CA 1
ATOM 823 C C . VAL A 1 108 ? 21.228 2.943 -23.111 1.00 97.25 108 VAL A C 1
ATOM 825 O O . VAL A 1 108 ? 20.814 2.581 -22.011 1.00 97.25 108 VAL A O 1
ATOM 828 N N . PHE A 1 109 ? 21.265 4.231 -23.464 1.00 95.19 109 PHE A N 1
ATOM 829 C CA . PHE A 1 109 ? 20.816 5.300 -22.575 1.00 95.19 109 PHE A CA 1
ATOM 830 C C . PHE A 1 109 ? 19.334 5.148 -22.201 1.00 95.19 109 PHE A C 1
ATOM 832 O O . PHE A 1 109 ? 18.987 5.263 -21.026 1.00 95.19 109 PHE A O 1
ATOM 839 N N . ILE A 1 110 ? 18.458 4.833 -23.160 1.00 96.00 110 ILE A N 1
ATOM 840 C CA . ILE A 1 110 ? 17.031 4.590 -22.897 1.00 96.00 110 ILE A CA 1
ATOM 841 C C . ILE A 1 110 ? 16.847 3.408 -21.937 1.00 96.00 110 ILE A C 1
ATOM 843 O O . ILE A 1 110 ? 16.110 3.534 -20.960 1.00 96.00 110 ILE A O 1
ATOM 847 N N . ILE A 1 111 ? 17.547 2.291 -22.161 1.00 96.12 111 ILE A N 1
ATOM 848 C CA . ILE A 1 111 ? 17.470 1.106 -21.292 1.00 96.12 111 ILE A CA 1
ATOM 849 C C . ILE A 1 111 ? 17.901 1.450 -19.860 1.00 96.12 111 ILE A C 1
ATOM 851 O O . ILE A 1 111 ? 17.206 1.088 -18.911 1.00 96.12 111 ILE A O 1
ATOM 855 N N . ILE A 1 112 ? 19.004 2.189 -19.695 1.00 97.38 112 ILE A N 1
ATOM 856 C CA . ILE A 1 112 ? 19.481 2.629 -18.376 1.00 97.38 112 ILE A CA 1
ATOM 857 C C . ILE A 1 112 ? 18.428 3.501 -17.681 1.00 97.38 112 ILE A C 1
ATOM 859 O O . ILE A 1 112 ? 18.140 3.283 -16.505 1.00 97.38 112 ILE A O 1
ATOM 863 N N . ASN A 1 113 ? 17.812 4.449 -18.391 1.00 96.25 113 ASN A N 1
ATOM 864 C CA . ASN A 1 113 ? 16.764 5.292 -17.812 1.00 96.25 113 ASN A CA 1
ATOM 865 C C . ASN A 1 113 ? 15.534 4.479 -17.389 1.00 96.25 113 ASN A C 1
ATOM 867 O O . ASN A 1 113 ? 15.031 4.678 -16.285 1.00 96.25 113 ASN A O 1
ATOM 871 N N . ILE A 1 114 ? 15.076 3.533 -18.217 1.00 95.69 114 ILE A N 1
ATOM 872 C CA . ILE A 1 114 ? 13.958 2.639 -17.870 1.00 95.69 114 ILE A CA 1
ATOM 873 C C . ILE A 1 114 ? 14.292 1.826 -16.614 1.00 95.69 114 ILE A C 1
ATOM 875 O O . ILE A 1 114 ? 13.460 1.716 -15.711 1.00 95.69 114 ILE A O 1
ATOM 879 N N . MET A 1 115 ? 15.514 1.295 -16.525 1.00 97.56 115 MET A N 1
ATOM 880 C CA . MET A 1 115 ? 15.979 0.561 -15.349 1.00 97.56 115 MET A CA 1
ATOM 881 C C . MET A 1 115 ? 15.945 1.443 -14.092 1.00 97.56 115 MET A C 1
ATOM 883 O O . MET A 1 115 ? 15.390 1.024 -13.078 1.00 97.56 115 MET A O 1
ATOM 887 N N . ILE A 1 116 ? 16.463 2.676 -14.161 1.00 95.94 116 ILE A N 1
ATOM 888 C CA . ILE A 1 116 ? 16.438 3.630 -13.039 1.00 95.94 116 ILE A CA 1
ATOM 889 C C . ILE A 1 116 ? 14.998 3.935 -12.610 1.00 95.94 116 ILE A C 1
ATOM 891 O O . ILE A 1 116 ? 14.690 3.840 -11.423 1.00 95.94 116 ILE A O 1
ATOM 895 N N . ILE A 1 117 ? 14.106 4.250 -13.555 1.00 95.06 117 ILE A N 1
ATOM 896 C CA . ILE A 1 117 ? 12.691 4.541 -13.268 1.00 95.06 117 ILE A CA 1
ATOM 897 C C . ILE A 1 117 ? 12.027 3.350 -12.569 1.00 95.06 117 ILE A C 1
ATOM 899 O O . ILE A 1 117 ? 11.314 3.534 -11.584 1.00 95.06 117 ILE A O 1
ATOM 903 N N . THR A 1 118 ? 12.300 2.131 -13.039 1.00 95.81 118 THR A N 1
ATOM 904 C CA . THR A 1 118 ? 11.741 0.906 -12.453 1.00 95.81 118 THR A CA 1
ATOM 905 C C . THR A 1 118 ? 12.217 0.708 -11.014 1.00 95.81 118 THR A C 1
ATOM 907 O O . THR A 1 118 ? 11.403 0.438 -10.135 1.00 95.81 118 THR A O 1
ATOM 910 N N . VAL A 1 119 ? 13.513 0.900 -10.738 1.00 96.50 119 VAL A N 1
ATOM 911 C CA . VAL A 1 119 ? 14.045 0.809 -9.366 1.00 96.50 119 VAL A CA 1
ATOM 912 C C . VAL A 1 119 ? 13.410 1.865 -8.460 1.00 96.50 119 VAL A C 1
ATOM 914 O O . VA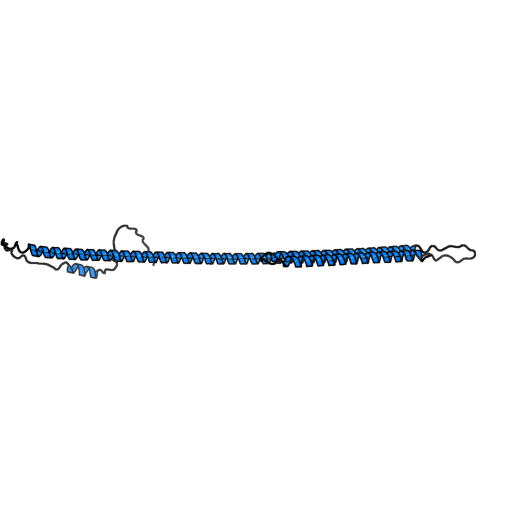L A 1 119 ? 12.990 1.536 -7.353 1.00 96.50 119 VAL A O 1
ATOM 917 N N . VAL A 1 120 ? 13.290 3.114 -8.923 1.00 95.25 120 VAL A N 1
ATOM 918 C CA . VAL A 1 120 ? 12.648 4.189 -8.148 1.00 95.25 120 VAL A CA 1
ATOM 919 C C . VAL A 1 120 ? 11.193 3.843 -7.832 1.00 95.25 120 VAL A C 1
ATOM 921 O O . VAL A 1 120 ? 10.773 4.007 -6.689 1.00 95.25 120 VAL A O 1
ATOM 924 N N . PHE A 1 121 ? 10.440 3.321 -8.803 1.00 92.56 121 PHE A N 1
ATOM 925 C CA . PHE A 1 121 ? 9.055 2.901 -8.593 1.00 92.56 121 PHE A CA 1
ATOM 926 C C . PHE A 1 121 ? 8.940 1.820 -7.508 1.00 92.56 121 PHE A C 1
ATOM 928 O O . PHE A 1 121 ? 8.154 1.978 -6.576 1.00 92.56 121 PHE A O 1
ATOM 935 N N . VAL A 1 122 ? 9.782 0.781 -7.571 1.00 94.56 122 VAL A N 1
ATOM 936 C CA . VAL A 1 122 ? 9.814 -0.289 -6.558 1.00 94.56 122 VAL A CA 1
ATOM 937 C C . VAL A 1 122 ? 10.144 0.268 -5.171 1.00 94.56 122 VAL A C 1
ATOM 939 O O . VAL A 1 122 ? 9.494 -0.091 -4.192 1.00 94.56 122 VAL A O 1
ATOM 942 N N . VAL A 1 123 ? 11.118 1.178 -5.065 1.00 93.88 123 VAL A N 1
ATOM 943 C CA . VAL A 1 123 ? 11.465 1.814 -3.783 1.00 93.88 123 VAL A CA 1
ATOM 944 C C . VAL A 1 123 ? 10.279 2.603 -3.222 1.00 93.88 123 VAL A C 1
ATOM 946 O O . VAL A 1 123 ? 9.977 2.478 -2.035 1.00 93.88 123 VAL A O 1
ATOM 949 N N . VAL A 1 124 ? 9.582 3.382 -4.054 1.00 93.81 124 VAL A N 1
ATOM 950 C CA . VAL A 1 124 ? 8.394 4.143 -3.633 1.00 93.81 124 VAL A CA 1
ATOM 951 C C . VAL A 1 124 ? 7.288 3.207 -3.146 1.00 93.81 124 VAL A C 1
ATOM 953 O O . VAL A 1 124 ? 6.717 3.449 -2.084 1.00 93.81 124 VAL A O 1
ATOM 956 N N . GLU A 1 125 ? 7.015 2.122 -3.869 1.00 94.56 125 GLU A N 1
ATOM 957 C CA . GLU A 1 125 ? 6.006 1.135 -3.476 1.00 94.56 125 GLU A CA 1
ATOM 958 C C . GLU A 1 125 ? 6.335 0.498 -2.116 1.00 94.56 125 GLU A C 1
ATOM 960 O O . GLU A 1 125 ? 5.482 0.457 -1.228 1.00 94.56 125 GLU A O 1
ATOM 965 N N . VAL A 1 126 ? 7.593 0.095 -1.901 1.00 92.88 126 VAL A N 1
ATOM 966 C CA . VAL A 1 126 ? 8.052 -0.449 -0.613 1.00 92.88 126 VAL A CA 1
ATOM 967 C C . VAL A 1 126 ? 7.871 0.569 0.516 1.00 92.88 126 VAL A C 1
ATOM 969 O O . VAL A 1 126 ? 7.371 0.209 1.582 1.00 92.88 126 VAL A O 1
ATOM 972 N N . VAL A 1 127 ? 8.218 1.843 0.300 1.00 91.50 127 VAL A N 1
ATOM 973 C CA . VAL A 1 127 ? 8.026 2.907 1.303 1.00 91.50 127 VAL A CA 1
ATOM 974 C C . VAL A 1 127 ? 6.545 3.076 1.656 1.00 91.50 127 VAL A C 1
ATOM 976 O O . VAL A 1 127 ? 6.208 3.190 2.837 1.00 91.50 127 VAL A O 1
ATOM 979 N N . VAL A 1 128 ? 5.653 3.046 0.662 1.00 91.00 128 VAL A N 1
ATOM 980 C CA . VAL A 1 128 ? 4.202 3.130 0.882 1.00 91.00 128 VAL A CA 1
ATOM 981 C C . VAL A 1 128 ? 3.702 1.934 1.696 1.00 91.00 128 VAL A C 1
ATOM 983 O O . VAL A 1 128 ? 2.967 2.130 2.664 1.00 91.00 128 VAL A O 1
ATOM 986 N N . ILE A 1 129 ? 4.134 0.712 1.369 1.00 89.56 129 ILE A N 1
ATOM 987 C CA . ILE A 1 129 ? 3.768 -0.499 2.120 1.00 89.56 129 ILE A CA 1
ATOM 988 C C . ILE A 1 129 ? 4.229 -0.392 3.580 1.00 89.56 129 ILE A C 1
ATOM 990 O O . ILE A 1 129 ? 3.439 -0.643 4.493 1.00 89.56 129 ILE A O 1
ATOM 994 N N . VAL A 1 130 ? 5.476 0.027 3.821 1.00 90.69 130 VAL A N 1
ATOM 995 C CA . VAL A 1 130 ? 6.009 0.217 5.180 1.00 90.69 130 VAL A CA 1
ATOM 996 C C . VAL A 1 130 ? 5.183 1.247 5.952 1.00 90.69 130 VAL A C 1
ATOM 998 O O . VAL A 1 130 ? 4.824 1.000 7.103 1.00 90.69 130 VAL A O 1
ATOM 1001 N N . LEU A 1 131 ? 4.825 2.371 5.326 1.00 89.38 131 LEU A N 1
ATOM 1002 C CA . LEU A 1 131 ? 4.001 3.402 5.956 1.00 89.38 131 LEU A CA 1
ATOM 1003 C C . LEU A 1 131 ? 2.621 2.859 6.350 1.00 89.38 131 LEU A C 1
ATOM 1005 O O . LEU A 1 131 ? 2.173 3.097 7.472 1.00 89.38 131 LEU A O 1
ATOM 1009 N N . ILE A 1 132 ? 1.973 2.091 5.470 1.00 86.06 132 ILE A N 1
ATOM 1010 C CA . ILE A 1 132 ? 0.681 1.453 5.762 1.00 86.06 132 ILE A CA 1
ATOM 1011 C C . ILE A 1 132 ? 0.804 0.515 6.971 1.00 86.06 132 ILE A C 1
ATOM 1013 O O . ILE A 1 132 ? -0.028 0.578 7.877 1.00 86.06 132 ILE A O 1
ATOM 1017 N N . ILE A 1 133 ? 1.857 -0.309 7.031 1.00 87.00 133 ILE A N 1
ATOM 1018 C CA . ILE A 1 133 ? 2.105 -1.213 8.164 1.00 87.00 133 ILE A CA 1
ATOM 1019 C C . ILE A 1 133 ? 2.266 -0.421 9.469 1.00 87.00 133 ILE A C 1
ATOM 1021 O O . ILE A 1 133 ? 1.640 -0.768 10.471 1.00 87.00 133 ILE A O 1
ATOM 1025 N N . VAL A 1 134 ? 3.049 0.663 9.465 1.00 86.56 134 VAL A N 1
ATOM 1026 C CA . VAL A 1 134 ? 3.241 1.520 10.648 1.00 86.56 134 VAL A CA 1
ATOM 1027 C C . VAL A 1 134 ? 1.910 2.100 11.130 1.00 86.56 134 VAL A C 1
ATOM 1029 O O . VAL A 1 134 ? 1.616 2.041 12.324 1.00 86.56 134 VAL A O 1
ATOM 1032 N N . VAL A 1 135 ? 1.074 2.604 10.217 1.00 84.12 135 VAL A N 1
ATOM 1033 C CA . VAL A 1 135 ? -0.253 3.141 10.562 1.00 84.12 135 VAL A CA 1
ATOM 1034 C C . VAL A 1 135 ? -1.131 2.064 11.205 1.00 84.12 135 VAL A C 1
ATOM 1036 O O . VAL A 1 135 ? -1.734 2.320 12.247 1.00 84.12 135 VAL A O 1
ATOM 1039 N N . ILE A 1 136 ? -1.166 0.851 10.643 1.00 82.00 136 ILE A N 1
ATOM 1040 C CA . ILE A 1 136 ? -1.934 -0.271 11.206 1.00 82.00 136 ILE A CA 1
ATOM 1041 C C . ILE A 1 136 ? -1.460 -0.595 12.628 1.00 82.00 136 ILE A C 1
ATOM 1043 O O . ILE A 1 136 ? -2.286 -0.717 13.532 1.00 82.00 136 ILE A O 1
ATOM 1047 N N . VAL A 1 137 ? -0.146 -0.686 12.853 1.00 82.31 137 VAL A N 1
ATOM 1048 C CA . VAL A 1 137 ? 0.425 -0.974 14.180 1.00 82.31 137 VAL A CA 1
ATOM 1049 C C . VAL A 1 137 ? 0.023 0.091 15.203 1.00 82.31 137 VAL A C 1
ATOM 1051 O O . VAL A 1 137 ? -0.387 -0.251 16.314 1.00 82.31 137 VAL A O 1
ATOM 1054 N N . VAL A 1 138 ? 0.084 1.373 14.831 1.00 80.94 138 VAL A N 1
ATOM 1055 C CA . VAL A 1 138 ? -0.326 2.481 15.709 1.00 80.94 138 VAL A CA 1
ATOM 1056 C C . VAL A 1 138 ? -1.810 2.378 16.058 1.00 80.94 138 VAL A C 1
ATOM 1058 O O . VAL A 1 138 ? -2.162 2.473 17.233 1.00 80.94 138 VAL A O 1
ATOM 1061 N N . VAL A 1 139 ? -2.679 2.131 15.073 1.00 81.31 139 VAL A N 1
ATOM 1062 C CA . VAL A 1 139 ? -4.124 1.967 15.307 1.00 81.31 139 VAL A CA 1
ATOM 1063 C C . VAL A 1 139 ? -4.392 0.800 16.256 1.00 81.31 139 VAL A C 1
ATOM 1065 O O . VAL A 1 139 ? -5.139 0.962 17.218 1.00 81.31 139 VAL A O 1
ATOM 1068 N N . VAL A 1 140 ? -3.751 -0.352 16.042 1.00 80.69 140 VAL A N 1
ATOM 1069 C CA . VAL A 1 140 ? -3.889 -1.518 16.929 1.00 80.69 140 VAL A CA 1
ATOM 1070 C C . VAL A 1 140 ? -3.457 -1.175 18.355 1.00 80.69 140 VAL A C 1
ATOM 1072 O O . VAL A 1 140 ? -4.171 -1.501 19.302 1.00 80.69 140 VAL A O 1
ATOM 1075 N N . HIS A 1 141 ? -2.336 -0.470 18.528 1.00 79.62 141 HIS A N 1
ATOM 1076 C CA . HIS A 1 141 ? -1.877 -0.054 19.852 1.00 79.62 141 HIS A CA 1
ATOM 1077 C C . HIS A 1 141 ? -2.877 0.885 20.543 1.00 79.62 141 HIS A C 1
ATOM 1079 O O . HIS A 1 141 ? -3.185 0.689 21.717 1.00 79.62 141 HIS A O 1
ATOM 1085 N N . VAL A 1 142 ? -3.440 1.854 19.814 1.00 79.69 142 VAL A N 1
ATOM 1086 C CA . VAL A 1 142 ? -4.485 2.755 20.331 1.00 79.69 142 VAL A CA 1
ATOM 1087 C C . VAL A 1 142 ? -5.744 1.980 20.731 1.00 79.69 142 VAL A C 1
ATOM 1089 O O . VAL A 1 142 ? -6.323 2.242 21.780 1.00 79.69 142 VAL A O 1
ATOM 1092 N N . VAL A 1 143 ? -6.165 0.987 19.945 1.00 80.81 143 VAL A N 1
ATOM 1093 C CA . VAL A 1 143 ? -7.319 0.149 20.307 1.00 80.81 143 VAL A CA 1
ATOM 1094 C C . VAL A 1 143 ? -7.038 -0.633 21.592 1.00 80.81 143 VAL A C 1
ATOM 1096 O O . VAL A 1 143 ? -7.880 -0.650 22.489 1.00 80.81 143 VAL A O 1
ATOM 1099 N N . ILE A 1 144 ? -5.848 -1.228 21.725 1.00 81.00 144 ILE A N 1
ATOM 1100 C CA . ILE A 1 144 ? -5.454 -1.956 22.939 1.00 81.00 144 ILE A CA 1
ATOM 1101 C C . ILE A 1 144 ? -5.460 -1.024 24.157 1.00 81.00 144 ILE A C 1
ATOM 1103 O O . ILE A 1 144 ? -6.012 -1.394 25.192 1.00 81.00 144 ILE A O 1
ATOM 1107 N N . THR A 1 145 ? -4.901 0.187 24.053 1.00 80.81 145 THR A N 1
ATOM 1108 C CA . THR A 1 145 ? -4.883 1.131 25.183 1.00 80.81 145 THR A CA 1
ATOM 1109 C C . THR A 1 145 ? -6.290 1.560 25.587 1.00 80.81 145 THR A C 1
ATOM 1111 O O . THR A 1 145 ? -6.590 1.572 26.780 1.00 80.81 145 THR A O 1
ATOM 1114 N N . VAL A 1 146 ? -7.184 1.819 24.628 1.00 81.12 146 VAL A N 1
ATOM 1115 C CA . VAL A 1 146 ? -8.596 2.120 24.912 1.00 81.12 146 VAL A CA 1
ATOM 1116 C C . VAL A 1 146 ? -9.271 0.957 25.640 1.00 81.12 146 VAL A C 1
ATOM 1118 O O . VAL A 1 146 ? -9.921 1.179 26.660 1.00 81.12 146 VAL A O 1
ATOM 1121 N N . VAL A 1 147 ? -9.087 -0.284 25.176 1.00 79.19 147 VAL A N 1
ATOM 1122 C CA . VAL A 1 147 ? -9.656 -1.472 25.837 1.00 79.19 147 VAL A CA 1
ATOM 1123 C C . VAL A 1 147 ? -9.140 -1.605 27.271 1.00 79.19 147 VAL A C 1
ATOM 1125 O O . VAL A 1 147 ? -9.935 -1.815 28.185 1.00 79.19 147 VAL A O 1
ATOM 1128 N N . VAL A 1 148 ? -7.836 -1.424 27.498 1.00 82.00 148 VAL A N 1
ATOM 1129 C CA . VAL A 1 148 ? -7.247 -1.469 28.846 1.00 82.00 148 VAL A CA 1
ATOM 1130 C C . VAL A 1 148 ? -7.848 -0.390 29.747 1.00 82.00 148 VAL A C 1
ATOM 1132 O O . VAL A 1 148 ? -8.248 -0.695 30.869 1.00 82.00 148 VAL A O 1
ATOM 1135 N N . VAL A 1 149 ? -7.974 0.851 29.264 1.00 80.62 149 VAL A N 1
ATOM 1136 C CA . VAL A 1 149 ? -8.585 1.950 30.031 1.00 80.62 149 VAL A CA 1
ATOM 1137 C C . VAL A 1 149 ? -10.022 1.610 30.420 1.00 80.62 149 VAL A C 1
ATOM 1139 O O . VAL A 1 149 ? -10.402 1.795 31.573 1.00 80.62 149 VAL A O 1
ATOM 1142 N N . VAL A 1 150 ? -10.810 1.057 29.498 1.00 80.19 150 VAL A N 1
ATOM 1143 C CA . VAL A 1 150 ? -12.196 0.650 29.771 1.00 80.19 150 VAL A CA 1
ATOM 1144 C C . VAL A 1 150 ? -12.243 -0.431 30.842 1.00 80.19 150 VAL A C 1
ATOM 1146 O O . VAL A 1 150 ? -13.013 -0.305 31.789 1.00 80.19 150 VAL A O 1
ATOM 1149 N N . VAL A 1 151 ? -11.395 -1.458 30.743 1.00 79.00 151 VAL A N 1
ATOM 1150 C CA . VAL A 1 151 ? -11.309 -2.515 31.760 1.00 79.00 151 VAL A CA 1
ATOM 1151 C C . VAL A 1 151 ? -10.967 -1.923 33.128 1.00 79.00 151 VAL A C 1
ATOM 1153 O O . VAL A 1 151 ? -11.629 -2.253 34.109 1.00 79.00 151 VAL A O 1
ATOM 1156 N N . VAL A 1 152 ? -10.000 -1.003 33.202 1.00 78.44 152 VAL A N 1
ATOM 1157 C CA . VAL A 1 152 ? -9.645 -0.316 34.454 1.00 78.44 152 VAL A CA 1
ATOM 1158 C C . VAL A 1 152 ? -10.836 0.463 35.013 1.00 78.44 152 VAL A C 1
ATOM 1160 O O . VAL A 1 152 ? -11.136 0.333 36.198 1.00 78.44 152 VAL A O 1
ATOM 1163 N N . VAL A 1 153 ? -11.555 1.220 34.180 1.00 78.38 153 VAL A N 1
ATOM 1164 C CA . VAL A 1 153 ? -12.757 1.957 34.603 1.00 78.38 153 VAL A CA 1
ATOM 1165 C C . VAL A 1 153 ? -13.817 1.001 35.150 1.00 78.38 153 VAL A C 1
ATOM 1167 O O . VAL A 1 153 ? -14.358 1.254 36.223 1.00 78.38 153 VAL A O 1
ATOM 1170 N N . VAL A 1 154 ? -14.077 -0.121 34.473 1.00 78.88 154 VAL A N 1
ATOM 1171 C CA . VAL A 1 154 ? -15.033 -1.136 34.942 1.00 78.88 154 VAL A CA 1
ATOM 1172 C C . VAL A 1 154 ? -14.608 -1.711 36.292 1.00 78.88 154 VAL A C 1
ATOM 1174 O O . VAL A 1 154 ? -15.435 -1.805 37.195 1.00 78.88 154 VAL A O 1
ATOM 1177 N N . VAL A 1 155 ? -13.327 -2.044 36.468 1.00 78.00 155 VAL A N 1
ATOM 1178 C CA . VAL A 1 155 ? -12.806 -2.544 37.749 1.00 78.00 155 VAL A CA 1
ATOM 1179 C C . VAL A 1 155 ? -12.989 -1.507 38.857 1.00 78.00 155 VAL A C 1
ATOM 1181 O O . VAL A 1 155 ? -13.498 -1.848 39.923 1.00 78.00 155 VAL A O 1
ATOM 1184 N N . VAL A 1 156 ? -12.640 -0.240 38.612 1.00 77.25 156 VAL A N 1
ATOM 1185 C CA . VAL A 1 156 ? -12.828 0.852 39.584 1.00 77.25 156 VAL A CA 1
ATOM 1186 C C . VAL A 1 156 ? -14.298 0.983 39.971 1.00 77.25 156 VAL A C 1
ATOM 1188 O O . VAL A 1 156 ? -14.625 1.059 41.153 1.00 77.25 156 VAL A O 1
ATOM 1191 N N . VAL A 1 157 ? -15.193 0.954 38.989 1.00 78.75 157 VAL A N 1
ATOM 1192 C CA . VAL A 1 157 ? -16.638 1.021 39.203 1.00 78.75 157 VAL A CA 1
ATOM 1193 C C . VAL A 1 157 ? -17.131 -0.150 40.060 1.00 78.75 157 VAL A C 1
ATOM 1195 O O . VAL A 1 157 ? -17.859 0.071 41.026 1.00 78.75 157 VAL A O 1
ATOM 1198 N N . VAL A 1 158 ? -16.695 -1.381 39.775 1.00 77.12 158 VAL A N 1
ATOM 1199 C CA . VAL A 1 158 ? -17.032 -2.566 40.583 1.00 77.12 158 VAL A CA 1
ATOM 1200 C C . VAL A 1 158 ? -16.531 -2.413 42.020 1.00 77.12 158 VAL A C 1
ATOM 1202 O O . VAL A 1 158 ? -17.280 -2.683 42.957 1.00 77.12 158 VAL A O 1
ATOM 1205 N N . VAL A 1 159 ? -15.301 -1.930 42.215 1.00 75.31 159 VAL A N 1
ATOM 1206 C CA . VAL A 1 159 ? -14.745 -1.674 43.552 1.00 75.31 159 VAL A CA 1
ATOM 1207 C C . VAL A 1 159 ? -15.586 -0.643 44.306 1.00 75.31 159 VAL A C 1
ATOM 1209 O O . VAL A 1 159 ? -15.949 -0.884 45.456 1.00 75.31 159 VAL A O 1
ATOM 1212 N N . VAL A 1 160 ? -15.954 0.472 43.668 1.00 78.12 160 VAL A N 1
ATOM 1213 C CA . VAL A 1 160 ? -16.813 1.500 44.278 1.00 78.12 160 VAL A CA 1
ATOM 1214 C C . VAL A 1 160 ? -18.166 0.913 44.681 1.00 78.12 160 VAL A C 1
ATOM 1216 O O . VAL A 1 160 ? -18.623 1.149 45.798 1.00 78.12 160 VAL A O 1
ATOM 1219 N N . VAL A 1 161 ? -18.783 0.102 43.819 1.00 78.38 161 VAL A N 1
ATOM 1220 C CA . VAL A 1 161 ? -20.047 -0.578 44.129 1.00 78.38 161 VAL A CA 1
ATOM 1221 C C . VAL A 1 161 ? -19.905 -1.487 45.354 1.00 78.38 161 VAL A C 1
ATOM 1223 O O . VAL A 1 161 ? -20.735 -1.416 46.260 1.00 78.38 161 VAL A O 1
ATOM 1226 N N . ILE A 1 162 ? -18.841 -2.295 45.428 1.00 77.88 162 ILE A N 1
ATOM 1227 C CA . ILE A 1 162 ? -18.573 -3.156 46.590 1.00 77.88 162 ILE A CA 1
ATOM 1228 C C . ILE A 1 162 ? -18.422 -2.312 47.862 1.00 77.88 162 ILE A C 1
ATOM 1230 O O . ILE A 1 162 ? -19.024 -2.641 48.884 1.00 77.88 162 ILE A O 1
ATOM 1234 N N . LEU A 1 163 ? -17.676 -1.204 47.809 1.00 76.94 163 LEU A N 1
ATOM 1235 C CA . LEU A 1 163 ? -17.500 -0.306 48.956 1.00 76.94 163 LEU A CA 1
ATOM 1236 C C . LEU A 1 163 ? -18.830 0.289 49.438 1.00 76.94 163 LEU A C 1
ATOM 1238 O O . LEU A 1 163 ? -19.078 0.328 50.643 1.00 76.94 163 LEU A O 1
ATOM 1242 N N . VAL A 1 164 ? -19.703 0.703 48.516 1.00 77.94 164 VAL A N 1
ATOM 1243 C CA . VAL A 1 164 ? -21.044 1.217 48.841 1.00 77.94 164 VAL A CA 1
ATOM 1244 C C . VAL A 1 164 ? -21.888 0.141 49.531 1.00 77.94 164 VAL A C 1
ATOM 1246 O O . VAL A 1 164 ? -22.501 0.414 50.564 1.00 77.94 164 VAL A O 1
ATOM 1249 N N . VAL A 1 165 ? -21.879 -1.092 49.014 1.00 77.69 165 VAL A N 1
ATOM 1250 C CA . VAL A 1 165 ? -22.590 -2.228 49.624 1.00 77.69 165 VAL A CA 1
ATOM 1251 C C . VAL A 1 165 ? -22.079 -2.496 51.042 1.00 77.69 165 VAL A C 1
ATOM 1253 O O . VAL A 1 165 ? -22.879 -2.607 51.971 1.00 77.69 165 VAL A O 1
ATOM 1256 N N . VAL A 1 166 ? -20.758 -2.545 51.235 1.00 79.00 166 VAL A N 1
ATOM 1257 C CA . VAL A 1 166 ? -20.142 -2.756 52.555 1.00 79.00 166 VAL A CA 1
ATOM 1258 C C . VAL A 1 166 ? -20.530 -1.642 53.526 1.00 79.00 166 VAL A C 1
ATOM 1260 O O . VAL A 1 166 ? -20.937 -1.930 54.652 1.00 79.00 166 VAL A O 1
ATOM 1263 N N . PHE A 1 167 ? -20.467 -0.380 53.096 1.00 78.12 167 PHE A N 1
ATOM 1264 C CA . PHE A 1 167 ? -20.868 0.762 53.918 1.00 78.12 167 PHE A CA 1
ATOM 1265 C C . PHE A 1 167 ? -22.323 0.636 54.382 1.00 78.12 167 PHE A C 1
ATOM 1267 O O . PHE A 1 167 ? -22.638 0.876 55.547 1.00 78.12 167 PHE A O 1
ATOM 1274 N N . ILE A 1 168 ? -23.216 0.201 53.498 1.00 79.44 168 ILE A N 1
ATOM 1275 C CA . ILE A 1 168 ? -24.630 -0.001 53.817 1.00 79.44 168 ILE A CA 1
ATOM 1276 C C . ILE A 1 168 ? -24.835 -1.139 54.812 1.00 79.44 168 ILE A C 1
ATOM 1278 O O . ILE A 1 168 ? -25.566 -0.953 55.783 1.00 79.44 168 ILE A O 1
ATOM 1282 N N . ILE A 1 169 ? -24.142 -2.267 54.643 1.00 79.38 169 ILE A N 1
ATOM 1283 C CA . ILE A 1 169 ? -24.181 -3.375 55.608 1.00 79.38 169 ILE A CA 1
ATOM 1284 C C . ILE A 1 169 ? -23.727 -2.899 56.996 1.00 79.38 169 ILE A C 1
ATOM 1286 O O . ILE A 1 169 ? -24.392 -3.194 57.989 1.00 79.38 169 ILE A O 1
ATOM 1290 N N . ILE A 1 170 ? -22.642 -2.118 57.073 1.00 80.75 170 ILE A N 1
ATOM 1291 C CA . ILE A 1 170 ? -22.146 -1.553 58.338 1.00 80.75 170 ILE A CA 1
ATOM 1292 C C . ILE A 1 170 ? -23.203 -0.648 58.983 1.00 80.75 170 ILE A C 1
ATOM 1294 O O . ILE A 1 170 ? -23.474 -0.785 60.175 1.00 80.75 170 ILE A O 1
ATOM 1298 N N . ASN A 1 171 ? -23.841 0.240 58.215 1.00 78.38 171 ASN A N 1
ATOM 1299 C CA . ASN A 1 171 ? -24.897 1.111 58.739 1.00 78.38 171 ASN A CA 1
ATOM 1300 C C . ASN A 1 171 ? -26.097 0.309 59.266 1.00 78.38 171 ASN A C 1
ATOM 1302 O O . ASN A 1 171 ? -26.581 0.585 60.363 1.00 78.38 171 ASN A O 1
ATOM 1306 N N . ILE A 1 172 ? -26.541 -0.717 58.533 1.00 77.81 172 ILE A N 1
ATOM 1307 C CA . ILE A 1 172 ? -27.620 -1.614 58.976 1.00 77.81 172 ILE A CA 1
ATOM 1308 C C . ILE A 1 172 ? -27.231 -2.311 60.286 1.00 77.81 172 ILE A C 1
ATOM 1310 O O . ILE A 1 172 ? -28.038 -2.371 61.218 1.00 77.81 172 ILE A O 1
ATOM 1314 N N . MET A 1 173 ? -25.991 -2.798 60.387 1.00 78.62 173 MET A N 1
ATOM 1315 C CA . MET A 1 173 ? -25.473 -3.437 61.596 1.00 78.62 173 MET A CA 1
ATOM 1316 C C . MET A 1 173 ? -25.481 -2.469 62.787 1.00 78.62 173 MET A C 1
ATOM 1318 O O . MET A 1 173 ? -25.992 -2.826 63.844 1.00 78.62 173 MET A O 1
ATOM 1322 N N . ILE A 1 174 ? -25.006 -1.229 62.620 1.00 78.69 174 ILE A N 1
ATOM 1323 C CA . ILE A 1 174 ? -25.012 -0.205 63.680 1.00 78.69 174 ILE A CA 1
ATOM 1324 C C . ILE A 1 174 ? -26.441 0.077 64.169 1.00 78.69 174 ILE A C 1
ATOM 1326 O O . ILE A 1 174 ? -26.689 0.089 65.378 1.00 78.69 174 ILE A O 1
ATOM 1330 N N . ILE A 1 175 ? -27.395 0.258 63.250 1.00 77.44 175 ILE A N 1
ATOM 1331 C CA . ILE A 1 175 ? -28.806 0.526 63.582 1.00 77.44 175 ILE A CA 1
ATOM 1332 C C . ILE A 1 175 ? -29.422 -0.658 64.347 1.00 77.44 175 ILE A C 1
ATOM 1334 O O . ILE A 1 175 ? -30.109 -0.472 65.356 1.00 77.44 175 ILE A O 1
ATOM 1338 N N . THR A 1 176 ? -29.143 -1.883 63.897 1.00 72.81 176 THR A N 1
ATOM 1339 C CA . THR A 1 176 ? -29.677 -3.108 64.509 1.00 72.81 176 THR A CA 1
ATOM 1340 C C . THR A 1 176 ? -29.094 -3.326 65.906 1.00 72.81 176 THR A C 1
ATOM 1342 O O . THR A 1 176 ? -29.842 -3.550 66.857 1.00 72.81 176 THR A O 1
ATOM 1345 N N . CYS A 1 177 ? -27.777 -3.174 66.068 1.00 72.00 177 CYS A N 1
ATOM 1346 C CA . CYS A 1 177 ? -27.099 -3.330 67.356 1.00 72.00 177 CYS A CA 1
ATOM 1347 C C . CYS A 1 177 ? -27.543 -2.280 68.385 1.00 72.00 177 CYS A C 1
ATOM 1349 O O . CYS A 1 177 ? -27.668 -2.593 69.566 1.00 72.00 177 CYS A O 1
ATOM 1351 N N . SER A 1 178 ? -27.852 -1.056 67.945 1.00 70.44 178 SER A N 1
ATOM 1352 C CA . SER A 1 178 ? -28.335 0.016 68.828 1.00 70.44 178 SER A CA 1
ATOM 1353 C C . SER A 1 178 ? -29.710 -0.278 69.442 1.00 70.44 178 SER A C 1
ATOM 1355 O O . SER A 1 178 ? -30.056 0.286 70.477 1.00 70.44 178 SER A O 1
ATOM 1357 N N . SER A 1 179 ? -30.492 -1.176 68.837 1.00 61.62 179 SER A N 1
ATOM 1358 C CA . SER A 1 179 ? -31.857 -1.491 69.279 1.00 61.62 179 SER A CA 1
ATOM 1359 C C . SER A 1 179 ? -31.916 -2.533 70.408 1.00 61.62 179 SER A C 1
ATOM 1361 O O . SER A 1 179 ? -32.974 -2.716 71.003 1.00 61.62 179 SER A O 1
ATOM 1363 N N . ASN A 1 180 ? -30.806 -3.215 70.725 1.00 58.06 180 ASN A N 1
ATOM 1364 C CA . ASN A 1 180 ? -30.807 -4.381 71.621 1.00 58.06 180 ASN A CA 1
ATOM 1365 C C . ASN A 1 180 ? -30.340 -4.091 73.064 1.00 58.06 180 ASN A C 1
ATOM 1367 O O . ASN A 1 180 ? -30.271 -5.002 73.885 1.00 58.06 180 ASN A O 1
ATOM 1371 N N . SER A 1 181 ? -30.031 -2.837 73.399 1.00 53.12 181 SER A N 1
ATOM 1372 C CA . SER A 1 181 ? -29.370 -2.470 74.665 1.00 53.12 181 SER A CA 1
ATOM 1373 C C . SER A 1 181 ? -30.324 -2.100 75.814 1.00 53.12 181 SER A C 1
ATOM 1375 O O . SER A 1 181 ? -29.924 -1.409 76.747 1.00 53.12 181 SER A O 1
ATOM 1377 N N . SER A 1 182 ? -31.592 -2.521 75.784 1.00 53.81 182 SER A N 1
ATOM 1378 C CA . SER A 1 182 ? -32.607 -2.111 76.773 1.00 53.81 182 SER A CA 1
ATOM 1379 C C . SER A 1 182 ? -33.206 -3.288 77.545 1.00 53.81 182 SER A C 1
ATOM 1381 O O . SER A 1 182 ? -34.405 -3.535 77.467 1.00 53.81 182 SER A O 1
ATOM 1383 N N . SER A 1 183 ? -32.408 -4.019 78.327 1.00 49.44 183 SER A N 1
ATOM 1384 C CA . SER A 1 183 ? -32.969 -4.983 79.286 1.00 49.44 183 SER A CA 1
ATOM 1385 C C . SER A 1 183 ? -32.044 -5.252 80.469 1.00 49.44 183 SER A C 1
ATOM 1387 O O . SER A 1 183 ? -31.388 -6.287 80.547 1.00 49.44 183 SER A O 1
ATOM 1389 N N . SER A 1 184 ? -32.033 -4.334 81.431 1.00 48.25 184 SER A N 1
ATOM 1390 C CA . SER A 1 184 ? -31.594 -4.646 82.794 1.00 48.25 184 SER A CA 1
ATOM 1391 C C . SER A 1 184 ? -32.099 -3.590 83.771 1.00 48.25 184 SER A C 1
ATOM 1393 O O . SER A 1 184 ? -31.359 -2.700 84.184 1.00 48.25 184 SER A O 1
ATOM 1395 N N . SER A 1 185 ? -33.375 -3.664 84.154 1.00 50.44 185 SER A N 1
ATOM 1396 C CA . SER A 1 185 ? -33.842 -3.041 85.397 1.00 50.44 185 SER A CA 1
ATOM 1397 C C . SER A 1 185 ? -35.080 -3.738 85.960 1.00 50.44 185 SER A C 1
ATOM 1399 O O . SER A 1 185 ? -36.185 -3.545 85.474 1.00 50.44 185 SER A O 1
ATOM 1401 N N . ARG A 1 186 ? -34.846 -4.446 87.069 1.00 49.81 186 ARG A N 1
ATOM 1402 C CA . ARG A 1 186 ? -35.671 -4.444 88.288 1.00 49.81 186 ARG A CA 1
ATOM 1403 C C . ARG A 1 186 ? -37.062 -5.076 88.208 1.00 49.81 186 ARG A C 1
ATOM 1405 O O . ARG A 1 186 ? -38.076 -4.454 87.925 1.00 49.81 186 ARG A O 1
ATOM 1412 N N . SER A 1 187 ? -37.076 -6.320 88.660 1.00 43.94 187 SER A N 1
ATOM 1413 C CA . SER A 1 187 ? -38.157 -6.942 89.410 1.00 43.94 187 SER A CA 1
ATOM 1414 C C . SER A 1 187 ? -38.580 -6.107 90.628 1.00 43.94 187 SER A C 1
ATOM 1416 O O . SER A 1 187 ? -37.834 -6.076 91.605 1.00 43.94 187 SER A O 1
ATOM 1418 N N . SER A 1 188 ? -39.788 -5.529 90.585 1.00 44.81 188 SER A N 1
ATOM 1419 C CA . SER A 1 188 ? -40.725 -5.489 91.725 1.00 44.81 188 SER A CA 1
ATOM 1420 C C . SER A 1 188 ? -42.149 -5.040 91.323 1.00 44.81 188 SER A C 1
ATOM 1422 O O . SER A 1 188 ? -42.383 -3.886 90.991 1.00 44.81 188 SER A O 1
ATOM 1424 N N . SER A 1 189 ? -43.091 -5.987 91.449 1.00 42.84 189 SER A N 1
ATOM 1425 C CA . SER A 1 189 ? -44.490 -5.861 91.928 1.00 42.84 189 SER A CA 1
ATOM 1426 C C . SER A 1 189 ? -45.552 -4.978 91.218 1.00 42.84 189 SER A C 1
ATOM 1428 O O . SER A 1 189 ? -45.553 -3.758 91.309 1.00 42.84 189 SER A O 1
ATOM 1430 N N . SER A 1 190 ? -46.580 -5.697 90.726 1.00 44.53 190 SER A N 1
ATOM 1431 C CA . SER A 1 190 ? -48.044 -5.461 90.811 1.00 44.53 190 SER A CA 1
ATOM 1432 C C . SER A 1 190 ? -48.758 -4.340 90.018 1.00 44.53 190 SER A C 1
ATOM 1434 O O . SER A 1 190 ? -48.637 -3.159 90.314 1.00 44.53 190 SER A O 1
ATOM 1436 N N . SER A 1 191 ? -49.681 -4.821 89.165 1.00 46.78 191 SER A N 1
ATOM 1437 C CA . SER A 1 191 ? -51.040 -4.312 88.878 1.00 46.78 191 SER A CA 1
ATOM 1438 C C . SER A 1 191 ? -51.272 -3.223 87.815 1.00 46.78 191 SER A C 1
ATOM 1440 O O . SER A 1 191 ? -50.886 -2.072 87.963 1.00 46.78 191 SER A O 1
ATOM 1442 N N . SER A 1 192 ? -52.162 -3.596 86.881 1.00 44.53 192 SER A N 1
ATOM 1443 C CA . SER A 1 192 ? -53.134 -2.767 86.134 1.00 44.53 192 SER A CA 1
ATOM 1444 C C . SER A 1 192 ? -52.697 -2.109 84.816 1.00 44.53 192 SER A C 1
ATOM 1446 O O . SER A 1 192 ? -52.061 -1.065 84.785 1.00 44.53 192 SER A O 1
ATOM 1448 N N . SER A 1 193 ? -53.180 -2.725 83.727 1.00 49.53 193 SER A N 1
ATOM 1449 C CA . SER A 1 193 ? -53.834 -2.111 82.554 1.00 49.53 193 SER A CA 1
ATOM 1450 C C . SER A 1 193 ? -53.312 -0.771 82.028 1.00 49.53 193 SER A C 1
ATOM 1452 O O . SER A 1 193 ? -53.572 0.267 82.626 1.00 49.53 193 SER A O 1
ATOM 1454 N N . SER A 1 194 ? -52.761 -0.787 80.806 1.00 39.97 194 SER A N 1
ATOM 1455 C CA . SER A 1 194 ? -53.148 0.099 79.688 1.00 39.97 194 SER A CA 1
ATOM 1456 C C . SER A 1 194 ? -52.346 -0.228 78.426 1.00 39.97 194 SER A C 1
ATOM 1458 O O . SER A 1 194 ? -51.119 -0.274 78.420 1.00 39.97 194 SER A O 1
ATOM 1460 N N . SER A 1 195 ? -53.089 -0.425 77.345 1.00 48.28 195 SER A N 1
ATOM 1461 C CA . SER A 1 195 ? -52.688 -0.600 75.950 1.00 48.28 195 SER A CA 1
ATOM 1462 C C . SER A 1 195 ? -51.499 0.257 75.499 1.00 48.28 195 SER A C 1
ATOM 1464 O O . SER A 1 195 ? -51.624 1.465 75.317 1.00 48.28 195 SER A O 1
ATOM 1466 N N . SER A 1 196 ? -50.374 -0.387 75.201 1.00 42.34 196 SER A N 1
ATOM 1467 C CA . SER A 1 196 ? -49.224 0.227 74.533 1.00 42.34 196 SER A CA 1
ATOM 1468 C C . SER A 1 196 ? -48.919 -0.563 73.259 1.00 42.34 196 SER A C 1
ATOM 1470 O O . SER A 1 196 ? -48.194 -1.553 73.259 1.00 42.34 196 SER A O 1
ATOM 1472 N N . ARG A 1 197 ? -49.544 -0.138 72.150 1.00 49.03 197 ARG A N 1
ATOM 1473 C CA . ARG A 1 197 ? -49.287 -0.678 70.807 1.00 49.03 197 ARG A CA 1
ATOM 1474 C C . ARG A 1 197 ? -47.857 -0.325 70.404 1.00 49.03 197 ARG A C 1
ATOM 1476 O O . ARG A 1 197 ? -47.529 0.833 70.154 1.00 49.03 197 ARG A O 1
ATOM 1483 N N . SER A 1 198 ? -47.017 -1.346 70.398 1.00 46.06 198 SER A N 1
ATOM 1484 C CA . SER A 1 198 ? -45.576 -1.290 70.198 1.00 46.06 198 SER A CA 1
ATOM 1485 C C . SER A 1 198 ? -45.239 -0.817 68.779 1.00 46.06 198 SER A C 1
ATOM 1487 O O . SER A 1 198 ? -45.461 -1.519 67.794 1.00 46.06 198 SER A O 1
ATOM 1489 N N . ARG A 1 199 ? -44.696 0.399 68.671 1.00 51.88 199 ARG A N 1
ATOM 1490 C CA . ARG A 1 199 ? -44.194 1.007 67.429 1.00 51.88 199 ARG A CA 1
ATOM 1491 C C . ARG A 1 199 ? -42.756 0.553 67.145 1.00 51.88 199 ARG A C 1
ATOM 1493 O O . ARG A 1 199 ? -41.842 1.365 67.175 1.00 51.88 199 ARG A O 1
ATOM 1500 N N . SER A 1 200 ? -42.552 -0.732 66.862 1.00 54.88 200 SER A N 1
ATOM 1501 C CA . SER A 1 200 ? -41.214 -1.274 66.540 1.00 54.88 200 SER A CA 1
ATOM 1502 C C . SER A 1 200 ? -40.999 -1.544 65.041 1.00 54.88 200 SER A C 1
ATOM 1504 O O . SER A 1 200 ? -39.986 -2.113 64.654 1.00 54.88 200 SER A O 1
ATOM 1506 N N . ARG A 1 201 ? -41.933 -1.132 64.168 1.00 55.69 201 ARG A N 1
ATOM 1507 C CA . ARG A 1 201 ? -41.901 -1.420 62.717 1.00 55.69 201 ARG A CA 1
ATOM 1508 C C . ARG A 1 201 ? -41.078 -0.438 61.858 1.00 55.69 201 ARG A C 1
ATOM 1510 O O . ARG A 1 201 ? -40.892 -0.717 60.680 1.00 55.69 201 ARG A O 1
ATOM 1517 N N . SER A 1 202 ? -40.560 0.675 62.391 1.00 58.72 202 SER A N 1
ATOM 1518 C CA . SER A 1 202 ? -39.949 1.728 61.547 1.00 58.72 202 SER A CA 1
ATOM 1519 C C . SER A 1 202 ? -38.565 1.396 60.984 1.00 58.72 202 SER A C 1
ATOM 1521 O O . SER A 1 202 ? -38.173 1.966 59.973 1.00 58.72 202 SER A O 1
ATOM 1523 N N . ASN A 1 203 ? -37.808 0.497 61.613 1.00 60.06 203 ASN A N 1
ATOM 1524 C CA . ASN A 1 203 ? -36.416 0.278 61.203 1.00 60.06 203 ASN A CA 1
ATOM 1525 C C . ASN A 1 203 ? -36.317 -0.664 59.996 1.00 60.06 203 ASN A C 1
ATOM 1527 O O . ASN A 1 203 ? -35.456 -0.477 59.139 1.00 60.06 203 ASN A O 1
ATOM 1531 N N . ASN A 1 204 ? -37.248 -1.613 59.864 1.00 62.44 204 ASN A N 1
ATOM 1532 C CA . ASN A 1 204 ? -37.241 -2.555 58.744 1.00 62.44 204 ASN A CA 1
ATOM 1533 C C . ASN A 1 204 ? -37.590 -1.874 57.416 1.00 62.44 204 ASN A C 1
ATOM 1535 O O . ASN A 1 204 ? -37.016 -2.232 56.392 1.00 62.44 204 ASN A O 1
ATOM 1539 N N . SER A 1 205 ? -38.472 -0.867 57.416 1.00 66.50 205 SER A N 1
ATOM 1540 C CA . SER A 1 205 ? -38.809 -0.140 56.186 1.00 66.50 205 SER A CA 1
ATOM 1541 C C . SER A 1 205 ? -37.618 0.660 55.656 1.00 66.50 205 SER A C 1
ATOM 1543 O O . SER A 1 205 ? -37.364 0.643 54.456 1.00 66.50 205 SER A O 1
ATOM 1545 N N . ILE A 1 206 ? -36.832 1.286 56.537 1.00 68.00 206 ILE A N 1
ATOM 1546 C CA . ILE A 1 206 ? -35.625 2.028 56.144 1.00 68.00 206 ILE A CA 1
ATOM 1547 C C . ILE A 1 206 ? -34.573 1.085 55.555 1.00 68.00 206 ILE A C 1
ATOM 1549 O O . ILE A 1 206 ? -34.016 1.379 54.501 1.00 68.00 206 ILE A O 1
ATOM 1553 N N . VAL A 1 207 ? -34.328 -0.067 56.186 1.00 66.62 207 VAL A N 1
ATOM 1554 C CA . VAL A 1 207 ? -33.362 -1.054 55.676 1.00 66.62 207 VAL A CA 1
ATOM 1555 C C . VAL A 1 207 ? -33.779 -1.574 54.298 1.00 66.62 207 VAL A C 1
ATOM 1557 O O . VAL A 1 207 ? -32.947 -1.637 53.394 1.00 66.62 207 VAL A O 1
ATOM 1560 N N . VAL A 1 208 ? -35.066 -1.877 54.105 1.00 68.38 208 VAL A N 1
ATOM 1561 C CA . VAL A 1 208 ? -35.602 -2.312 52.806 1.00 68.38 208 VAL A CA 1
ATOM 1562 C C . VAL A 1 208 ? -35.410 -1.227 51.744 1.00 68.38 208 VAL A C 1
ATOM 1564 O O . VAL A 1 208 ? -34.903 -1.526 50.665 1.00 68.38 208 VAL A O 1
ATOM 1567 N N . VAL A 1 209 ? -35.729 0.033 52.053 1.00 68.50 209 VAL A N 1
ATOM 1568 C CA . VAL A 1 209 ? -35.532 1.158 51.124 1.00 68.50 209 VAL A CA 1
ATOM 1569 C C . VAL A 1 209 ? -34.054 1.329 50.760 1.00 68.50 209 VAL A C 1
ATOM 1571 O O . VAL A 1 209 ? -33.738 1.527 49.589 1.00 68.50 209 VAL A O 1
ATOM 1574 N N . ILE A 1 210 ? -33.133 1.198 51.718 1.00 70.00 210 ILE A N 1
ATOM 1575 C CA . ILE A 1 210 ? -31.695 1.299 51.439 1.00 70.00 210 ILE A CA 1
ATOM 1576 C C . ILE A 1 210 ? -31.244 0.163 50.510 1.00 70.00 210 ILE A C 1
ATOM 1578 O O . ILE A 1 210 ? -30.573 0.432 49.515 1.00 70.00 210 ILE A O 1
ATOM 1582 N N . ILE A 1 211 ? -31.639 -1.086 50.776 1.00 70.69 211 ILE A N 1
ATOM 1583 C CA . ILE A 1 211 ? -31.295 -2.234 49.917 1.00 70.69 211 ILE A CA 1
ATOM 1584 C C . ILE A 1 211 ? -31.816 -2.015 48.491 1.00 70.69 211 ILE A C 1
ATOM 1586 O O . ILE A 1 211 ? -31.093 -2.237 47.522 1.00 70.69 211 ILE A O 1
ATOM 1590 N N . VAL A 1 212 ? -33.044 -1.520 48.357 1.00 69.06 212 VAL A N 1
ATOM 1591 C CA . VAL A 1 212 ? -33.668 -1.196 47.069 1.00 69.06 212 VAL A CA 1
ATOM 1592 C C . VAL A 1 212 ? -32.868 -0.151 46.300 1.00 69.06 212 VAL A C 1
ATOM 1594 O O . VAL A 1 212 ? -32.557 -0.361 45.128 1.00 69.06 212 VAL A O 1
ATOM 1597 N N . VAL A 1 213 ? -32.480 0.942 46.957 1.00 71.38 213 VAL A N 1
ATOM 1598 C CA . VAL A 1 213 ? -31.672 1.999 46.334 1.00 71.38 213 VAL A CA 1
ATOM 1599 C C . VAL A 1 213 ? -30.324 1.450 45.860 1.00 71.38 213 VAL A C 1
ATOM 1601 O O . VAL A 1 213 ? -29.890 1.774 44.755 1.00 71.38 213 VAL A O 1
ATOM 1604 N N . VAL A 1 214 ? -29.688 0.570 46.640 1.00 72.31 214 VAL A N 1
ATOM 1605 C CA . VAL A 1 214 ? -28.426 -0.085 46.252 1.00 72.31 214 VAL A CA 1
ATOM 1606 C C . VAL A 1 214 ? -28.598 -0.950 45.020 1.00 72.31 214 VAL A C 1
ATOM 1608 O O . VAL A 1 214 ? -27.809 -0.836 44.086 1.00 72.31 214 VAL A O 1
ATOM 1611 N N . VAL A 1 215 ? -29.628 -1.798 44.997 1.00 71.81 215 VAL A N 1
ATOM 1612 C CA . VAL A 1 215 ? -29.903 -2.672 43.852 1.00 71.81 215 VAL A CA 1
ATOM 1613 C C . VAL A 1 215 ? -30.119 -1.836 42.594 1.00 71.81 215 VAL A C 1
ATOM 1615 O O . VAL A 1 215 ? -29.516 -2.125 41.562 1.00 71.81 215 VAL A O 1
ATOM 1618 N N . ILE A 1 216 ? -30.902 -0.758 42.683 1.00 70.06 216 ILE A N 1
ATOM 1619 C CA . ILE A 1 216 ? -31.131 0.150 41.554 1.00 70.06 216 ILE A CA 1
ATOM 1620 C C . ILE A 1 216 ? -29.812 0.788 41.097 1.00 70.06 216 ILE A C 1
ATOM 1622 O O . ILE A 1 216 ? -29.521 0.786 39.902 1.00 70.06 216 ILE A O 1
ATOM 1626 N N . ALA A 1 217 ? -28.983 1.280 42.023 1.00 69.81 217 ALA A N 1
ATOM 1627 C CA . ALA A 1 217 ? -27.696 1.884 41.687 1.00 69.81 217 ALA A CA 1
ATOM 1628 C C . ALA A 1 217 ? -26.760 0.894 40.971 1.00 69.81 217 ALA A C 1
ATOM 1630 O O . ALA A 1 217 ? -26.190 1.230 39.933 1.00 69.81 217 ALA A O 1
ATOM 1631 N N . VAL A 1 218 ? -26.645 -0.339 41.477 1.00 71.94 218 VAL A N 1
ATOM 1632 C CA . VAL A 1 218 ? -25.841 -1.407 40.860 1.00 71.94 218 VAL A CA 1
ATOM 1633 C C . VAL A 1 218 ? -26.332 -1.698 39.441 1.00 71.94 218 VAL A C 1
ATOM 1635 O O . VAL A 1 218 ? -25.532 -1.763 38.511 1.00 71.94 218 VAL A O 1
ATOM 1638 N N . VAL A 1 219 ? -27.647 -1.836 39.260 1.00 69.75 219 VAL A N 1
ATOM 1639 C CA . VAL A 1 219 ? -28.257 -2.118 37.955 1.00 69.75 219 VAL A CA 1
ATOM 1640 C C . VAL A 1 219 ? -27.955 -0.998 36.957 1.00 69.75 219 VAL A C 1
ATOM 1642 O O . VAL A 1 219 ? -27.501 -1.280 35.849 1.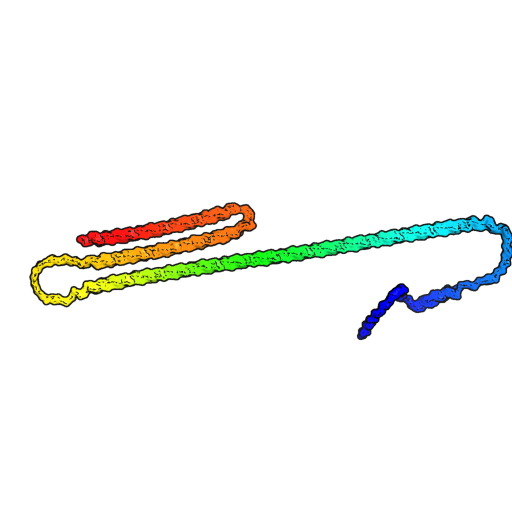00 69.75 219 VAL A O 1
ATOM 1645 N N . VAL A 1 220 ? -28.126 0.268 37.352 1.00 71.50 220 VAL A N 1
ATOM 1646 C CA . VAL A 1 220 ? -27.811 1.428 36.501 1.00 71.50 220 VAL A CA 1
ATOM 1647 C C . VAL A 1 220 ? -26.337 1.430 36.096 1.00 71.50 220 VAL A C 1
ATOM 1649 O O . VAL A 1 220 ? -26.015 1.640 34.928 1.00 71.50 220 VAL A O 1
ATOM 1652 N N . VAL A 1 221 ? -25.439 1.144 37.036 1.00 71.50 221 VAL A N 1
ATOM 1653 C CA . VAL A 1 221 ? -24.000 1.078 36.773 1.00 71.50 221 VAL A CA 1
ATOM 1654 C C . VAL A 1 221 ? -23.662 -0.002 35.739 1.00 71.50 221 VAL A C 1
ATOM 1656 O O . VAL A 1 221 ? -22.944 0.276 34.777 1.00 71.50 221 VAL A O 1
ATOM 1659 N N . VAL A 1 222 ? -24.209 -1.211 35.891 1.00 73.38 222 VAL A N 1
ATOM 1660 C CA . VAL A 1 222 ? -23.999 -2.314 34.936 1.00 73.38 222 VAL A CA 1
ATOM 1661 C C . VAL A 1 222 ? -24.469 -1.916 33.537 1.00 73.38 222 VAL A C 1
ATOM 1663 O O . VAL A 1 222 ? -23.779 -2.171 32.552 1.00 73.38 222 VAL A O 1
ATOM 1666 N N . VAL A 1 223 ? -25.606 -1.233 33.440 1.00 69.56 223 VAL A N 1
ATOM 1667 C CA . VAL A 1 223 ? -26.171 -0.783 32.161 1.00 69.56 223 VAL A CA 1
ATOM 1668 C C . VAL A 1 223 ? -25.275 0.228 31.476 1.00 69.56 223 VAL A C 1
ATOM 1670 O O . VAL A 1 223 ? -24.995 0.083 30.288 1.00 69.56 223 VAL A O 1
ATOM 1673 N N . VAL A 1 224 ? -24.780 1.218 32.219 1.00 71.44 224 VAL A N 1
ATOM 1674 C CA . VAL A 1 224 ? -23.849 2.216 31.682 1.00 71.44 224 VAL A CA 1
ATOM 1675 C C . VAL A 1 224 ? -22.592 1.534 31.137 1.00 71.44 224 VAL A C 1
ATOM 1677 O O . VAL A 1 224 ? -22.174 1.835 30.021 1.00 71.44 224 VAL A O 1
ATOM 1680 N N . VAL A 1 225 ? -22.033 0.565 31.868 1.00 71.12 225 VAL A N 1
ATOM 1681 C CA . VAL A 1 225 ? -20.862 -0.204 31.416 1.00 71.12 225 VAL A CA 1
ATOM 1682 C C . VAL A 1 225 ? -21.150 -0.965 30.118 1.00 71.12 225 VAL A C 1
ATOM 1684 O O . VAL A 1 225 ? -20.350 -0.894 29.183 1.00 71.12 225 VAL A O 1
ATOM 1687 N N . VAL A 1 226 ? -22.293 -1.654 30.025 1.00 73.31 226 VAL A N 1
ATOM 1688 C CA . VAL A 1 226 ? -22.681 -2.392 28.812 1.00 73.31 226 VAL A CA 1
ATOM 1689 C C . VAL A 1 226 ? -22.841 -1.445 27.623 1.00 73.31 226 VAL A C 1
ATOM 1691 O O . VAL A 1 226 ? -22.314 -1.727 26.549 1.00 73.31 226 VAL A O 1
ATOM 1694 N N . VAL A 1 227 ? -23.500 -0.299 27.807 1.00 70.56 227 VAL A N 1
ATOM 1695 C CA . VAL A 1 227 ? -23.677 0.696 26.738 1.00 70.56 227 VAL A CA 1
ATOM 1696 C C . VAL A 1 227 ? -22.324 1.211 26.244 1.00 70.56 227 VAL A C 1
ATOM 1698 O O . VAL A 1 227 ? -22.094 1.237 25.036 1.00 70.56 227 VAL A O 1
ATOM 1701 N N . ILE A 1 228 ? -21.402 1.559 27.150 1.00 70.19 228 ILE A N 1
ATOM 1702 C CA . ILE A 1 228 ? -20.056 2.023 26.778 1.00 70.19 228 ILE A CA 1
ATOM 1703 C C . ILE A 1 228 ? -19.314 0.945 25.979 1.00 70.19 228 ILE A C 1
ATOM 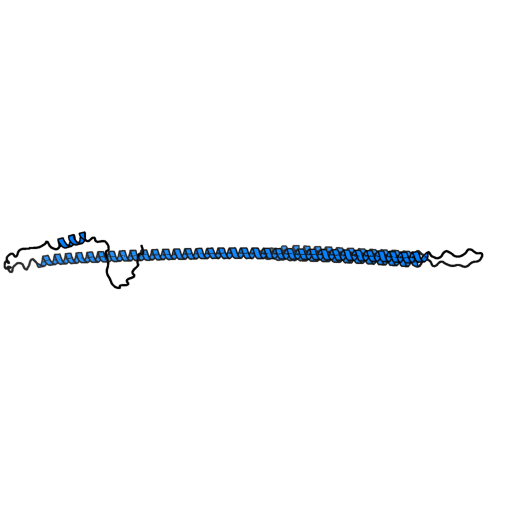1705 O O . ILE A 1 228 ? -18.766 1.243 24.917 1.00 70.19 228 ILE A O 1
ATOM 1709 N N . ALA A 1 229 ? -19.325 -0.307 26.444 1.00 72.69 229 ALA A N 1
ATOM 1710 C CA . ALA A 1 229 ? -18.662 -1.409 25.751 1.00 72.69 229 ALA A CA 1
ATOM 1711 C C . ALA A 1 229 ? -19.206 -1.596 24.325 1.00 72.69 229 ALA A C 1
ATOM 1713 O O . ALA A 1 229 ? -18.437 -1.717 23.369 1.00 72.69 229 ALA A O 1
ATOM 1714 N N . VAL A 1 230 ? -20.530 -1.553 24.169 1.00 70.31 230 VAL A N 1
ATOM 1715 C CA . VAL A 1 230 ? -21.197 -1.680 22.872 1.00 70.31 230 VAL A CA 1
ATOM 1716 C C . VAL A 1 230 ? -20.824 -0.523 21.934 1.00 70.31 230 VAL A C 1
ATOM 1718 O O . VAL A 1 230 ? -20.497 -0.767 20.772 1.00 70.31 230 VAL A O 1
ATOM 1721 N N . VAL A 1 231 ? -20.796 0.724 22.423 1.00 70.19 231 VAL A N 1
ATOM 1722 C CA . VAL A 1 231 ? -20.379 1.894 21.625 1.00 70.19 231 VAL A CA 1
ATOM 1723 C C . VAL A 1 231 ? -18.949 1.729 21.104 1.00 70.19 231 VAL A C 1
ATOM 1725 O O . VAL A 1 231 ? -18.691 1.983 19.928 1.00 70.19 231 VAL A O 1
ATOM 1728 N N . ILE A 1 232 ? -18.026 1.252 21.940 1.00 71.56 232 ILE A N 1
ATOM 1729 C CA . ILE A 1 232 ? -16.625 1.047 21.543 1.00 71.56 232 ILE A CA 1
ATOM 1730 C C . ILE A 1 232 ? -16.513 0.000 20.435 1.00 71.56 232 ILE A C 1
ATOM 1732 O O . ILE A 1 232 ? -15.814 0.232 19.447 1.00 71.56 232 ILE A O 1
ATOM 1736 N N . VAL A 1 233 ? -17.237 -1.116 20.550 1.00 73.38 233 VAL A N 1
ATOM 1737 C CA . VAL A 1 233 ? -17.260 -2.160 19.513 1.00 73.38 233 VAL A CA 1
ATOM 1738 C C . VAL A 1 233 ? -17.737 -1.594 18.172 1.00 73.38 233 VAL A C 1
ATOM 1740 O O . VAL A 1 233 ? -17.113 -1.855 17.143 1.00 73.38 233 VAL A O 1
ATOM 1743 N N . VAL A 1 234 ? -18.783 -0.763 18.170 1.00 69.69 234 VAL A N 1
ATOM 1744 C CA . VAL A 1 234 ? -19.275 -0.106 16.945 1.00 69.69 234 VAL A CA 1
ATOM 1745 C C . VAL A 1 234 ? -18.214 0.790 16.325 1.00 69.69 234 VAL A C 1
ATOM 1747 O O . VAL A 1 234 ? -17.973 0.705 15.121 1.00 69.69 234 VAL A O 1
ATOM 1750 N N . VAL A 1 235 ? -17.557 1.625 17.132 1.00 70.62 235 VAL A N 1
ATOM 1751 C CA . VAL A 1 235 ? -16.511 2.535 16.648 1.00 70.62 235 VAL A CA 1
ATOM 1752 C C . VAL A 1 235 ? -15.367 1.750 16.003 1.00 70.62 235 VAL A C 1
ATOM 1754 O O . VAL A 1 235 ? -14.952 2.081 14.893 1.00 70.62 235 VAL A O 1
ATOM 1757 N N . VAL A 1 236 ? -14.908 0.669 16.640 1.00 71.75 236 VAL A N 1
ATOM 1758 C CA . VAL A 1 236 ? -13.852 -0.199 16.093 1.00 71.75 236 VAL A CA 1
ATOM 1759 C C . VAL A 1 236 ? -14.272 -0.810 14.753 1.00 71.75 236 VAL A C 1
ATOM 1761 O O . VAL A 1 236 ? -13.490 -0.794 13.800 1.00 71.75 236 VAL A O 1
ATOM 1764 N N . ILE A 1 237 ? -15.512 -1.295 14.641 1.00 73.00 237 ILE A N 1
ATOM 1765 C CA . ILE A 1 237 ? -16.035 -1.864 13.391 1.00 73.00 237 ILE A CA 1
ATOM 1766 C C . ILE A 1 237 ? -16.071 -0.808 12.276 1.00 73.00 237 ILE A C 1
ATOM 1768 O O . ILE A 1 237 ? -15.627 -1.083 11.160 1.00 73.00 237 ILE A O 1
ATOM 1772 N N . ILE A 1 238 ? -16.542 0.409 12.567 1.00 70.69 238 ILE A N 1
ATOM 1773 C CA . ILE A 1 238 ? -16.598 1.505 11.585 1.00 70.69 238 ILE A CA 1
ATOM 1774 C C . ILE A 1 238 ? -15.194 1.870 11.088 1.00 70.69 238 ILE A C 1
ATOM 1776 O O . ILE A 1 238 ? -14.998 2.049 9.882 1.00 70.69 238 ILE A O 1
ATOM 1780 N N . ILE A 1 239 ? -14.211 1.950 11.990 1.00 69.31 239 ILE A N 1
ATOM 1781 C CA . ILE A 1 239 ? -12.816 2.235 11.631 1.00 69.31 239 ILE A CA 1
ATOM 1782 C C . ILE A 1 239 ? -12.273 1.131 10.718 1.00 69.31 239 ILE A C 1
ATOM 1784 O O . ILE A 1 239 ? -11.729 1.431 9.655 1.00 69.31 239 ILE A O 1
ATOM 1788 N N . ASN A 1 240 ? -12.480 -0.139 11.077 1.00 72.69 240 ASN A N 1
ATOM 1789 C CA . ASN A 1 240 ? -11.977 -1.270 10.298 1.00 72.69 240 ASN A CA 1
ATOM 1790 C C . ASN A 1 240 ? -12.576 -1.310 8.876 1.00 72.69 240 ASN A C 1
ATOM 1792 O O . ASN A 1 240 ? -11.878 -1.547 7.887 1.00 72.69 240 ASN A O 1
ATOM 1796 N N . ILE A 1 241 ? -13.869 -0.995 8.752 1.00 69.56 241 ILE A N 1
ATOM 1797 C CA . ILE A 1 241 ? -14.555 -0.892 7.456 1.00 69.56 241 ILE A CA 1
ATOM 1798 C C . ILE A 1 241 ? -14.040 0.303 6.645 1.00 69.56 241 ILE A C 1
ATOM 1800 O O . ILE A 1 241 ? -13.885 0.199 5.428 1.00 69.56 241 ILE A O 1
ATOM 1804 N N . SER A 1 242 ? -13.745 1.427 7.298 1.00 70.50 242 SER A N 1
ATOM 1805 C CA . SER A 1 242 ? -13.206 2.619 6.630 1.00 70.50 242 SER A CA 1
ATOM 1806 C C . SER A 1 242 ? -11.818 2.355 6.041 1.00 70.50 242 SER A C 1
ATOM 1808 O O . SER A 1 242 ? -11.569 2.724 4.895 1.00 70.50 242 SER A O 1
ATOM 1810 N N . ILE A 1 243 ? -10.961 1.639 6.776 1.00 68.94 243 ILE A N 1
ATOM 1811 C CA . ILE A 1 243 ? -9.641 1.195 6.298 1.00 68.94 243 ILE A CA 1
ATOM 1812 C C . ILE A 1 243 ? -9.788 0.203 5.136 1.00 68.94 243 ILE A C 1
ATOM 1814 O O . ILE A 1 243 ? -9.063 0.281 4.152 1.00 68.94 243 ILE A O 1
ATOM 1818 N N . SER A 1 244 ? -10.774 -0.695 5.197 1.00 68.75 244 SER A N 1
ATOM 1819 C CA . SER A 1 244 ? -11.018 -1.659 4.116 1.00 68.75 244 SER A CA 1
ATOM 1820 C C . SER A 1 244 ? -11.477 -0.992 2.810 1.00 68.75 244 SER A C 1
ATOM 1822 O O . SER A 1 244 ? -11.249 -1.529 1.731 1.00 68.75 244 SER A O 1
ATOM 1824 N N . ARG A 1 245 ? -12.121 0.183 2.878 1.00 65.50 245 ARG A N 1
ATOM 1825 C CA . ARG A 1 245 ? -12.570 0.928 1.688 1.00 65.50 245 ARG A CA 1
ATOM 1826 C C . ARG A 1 245 ? -11.448 1.684 0.986 1.00 65.50 245 ARG A C 1
ATOM 1828 O O . ARG A 1 245 ? -11.497 1.797 -0.237 1.00 65.50 245 ARG A O 1
ATOM 1835 N N . SER A 1 246 ? -10.455 2.196 1.714 1.00 61.62 246 SER A N 1
ATOM 1836 C CA . SER A 1 246 ? -9.357 2.962 1.106 1.00 61.62 246 SER A CA 1
ATOM 1837 C C . SER A 1 246 ? -8.457 2.098 0.212 1.00 61.62 246 SER A C 1
ATOM 1839 O O . SER A 1 246 ? -7.915 2.603 -0.772 1.00 61.62 246 SER A O 1
ATOM 1841 N N . SER A 1 247 ? -8.381 0.788 0.465 1.00 59.50 247 SER A N 1
ATOM 1842 C CA . SER A 1 247 ? -7.627 -0.174 -0.354 1.00 59.50 247 SER A CA 1
ATOM 1843 C C . SER A 1 247 ? -8.247 -0.482 -1.729 1.00 59.50 247 SER A C 1
ATOM 1845 O O . SER A 1 247 ? -7.563 -1.033 -2.586 1.00 59.50 247 SER A O 1
ATOM 1847 N N . CYS A 1 248 ? -9.511 -0.124 -1.979 1.00 52.97 248 CYS A N 1
ATOM 1848 C CA . CYS A 1 248 ? -10.235 -0.497 -3.207 1.00 52.97 248 CYS A CA 1
ATOM 1849 C C . CYS A 1 248 ? -10.148 0.548 -4.337 1.00 52.97 248 CYS A C 1
ATOM 1851 O O . CYS A 1 248 ? -10.718 0.355 -5.407 1.00 52.97 248 CYS A O 1
ATOM 1853 N N . SER A 1 249 ? -9.459 1.667 -4.111 1.00 51.91 249 SER A N 1
ATOM 1854 C CA . SER A 1 249 ? -9.493 2.853 -4.983 1.00 51.91 249 SER A CA 1
ATOM 1855 C C . SER A 1 249 ? -8.743 2.703 -6.314 1.00 51.91 249 SER A C 1
ATOM 1857 O O . SER A 1 249 ? -8.854 3.573 -7.173 1.00 51.91 249 SER A O 1
ATOM 1859 N N . THR A 1 250 ? -7.961 1.636 -6.498 1.00 54.91 250 THR A N 1
ATOM 1860 C CA . THR A 1 250 ? -6.964 1.557 -7.583 1.00 54.91 250 THR A CA 1
ATOM 1861 C C . THR A 1 250 ? -7.301 0.570 -8.699 1.00 54.91 250 THR A C 1
ATOM 1863 O O . THR A 1 250 ? -6.493 0.390 -9.605 1.00 54.91 250 THR A O 1
ATOM 1866 N N . SER A 1 251 ? -8.484 -0.052 -8.695 1.00 49.94 251 SER A N 1
ATOM 1867 C CA . SER A 1 251 ? -8.904 -0.940 -9.788 1.00 49.94 251 SER A CA 1
ATOM 1868 C C . SER A 1 251 ? -10.317 -0.611 -10.263 1.00 49.94 251 SER A C 1
ATOM 1870 O O . SER A 1 251 ? -11.298 -0.631 -9.525 1.00 49.94 251 SER A O 1
ATOM 1872 N N . SER A 1 252 ? -10.390 -0.211 -11.525 1.00 52.28 252 SER A N 1
ATOM 1873 C CA . SER A 1 252 ? -11.588 0.223 -12.228 1.00 52.28 252 SER A CA 1
ATOM 1874 C C . SER A 1 252 ? -12.636 -0.901 -12.287 1.00 52.28 252 SER A C 1
ATOM 1876 O O . SER A 1 252 ? -12.304 -2.032 -12.625 1.00 52.28 252 SER A O 1
ATOM 1878 N N . ASN A 1 253 ? -13.904 -0.553 -12.034 1.00 53.62 253 ASN A N 1
ATOM 1879 C CA . ASN A 1 253 ? -15.124 -1.368 -12.196 1.00 53.62 253 ASN A CA 1
ATOM 1880 C C . ASN A 1 253 ? -15.458 -2.446 -11.145 1.00 53.62 253 ASN A C 1
ATOM 1882 O O . ASN A 1 253 ? -15.677 -3.607 -11.481 1.00 53.62 253 ASN A O 1
ATOM 1886 N N . SER A 1 254 ? -15.715 -2.047 -9.897 1.00 49.94 254 SER A N 1
ATOM 1887 C CA . SER A 1 254 ? -16.544 -2.869 -8.997 1.00 49.94 254 SER A CA 1
ATOM 1888 C C . SER A 1 254 ? -17.419 -2.017 -8.073 1.00 49.94 254 SER A C 1
ATOM 1890 O O . SER A 1 254 ? -17.058 -1.704 -6.940 1.00 49.94 254 SER A O 1
ATOM 1892 N N . SER A 1 255 ? -18.610 -1.660 -8.553 1.00 55.94 255 SER A N 1
ATOM 1893 C CA . SER A 1 255 ? -19.660 -0.944 -7.809 1.00 55.94 255 SER A CA 1
ATOM 1894 C C . SER A 1 255 ? -20.267 -1.752 -6.646 1.00 55.94 255 SER A C 1
ATOM 1896 O O . SER A 1 255 ? -21.014 -1.207 -5.833 1.00 55.94 255 SER A O 1
ATOM 1898 N N . SER A 1 256 ? -19.929 -3.036 -6.511 1.00 56.38 256 SER A N 1
ATOM 1899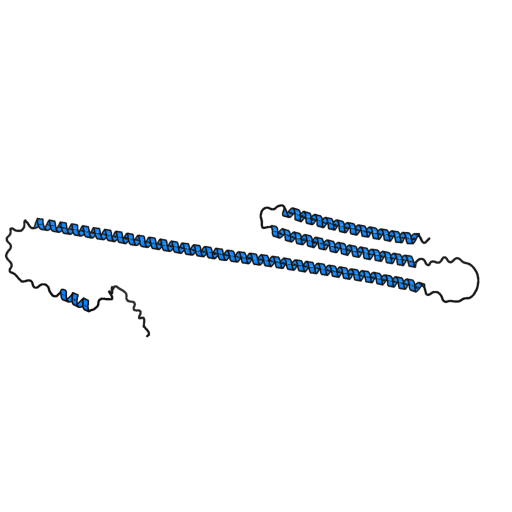 C CA . SER A 1 256 ? -20.505 -3.936 -5.505 1.00 56.38 256 SER A CA 1
ATOM 1900 C C . SER A 1 256 ? -19.885 -3.797 -4.107 1.00 56.38 256 SER A C 1
ATOM 1902 O O . SER A 1 256 ? -20.577 -4.028 -3.113 1.00 56.38 256 SER A O 1
ATOM 1904 N N . CYS A 1 257 ? -18.622 -3.373 -3.993 1.00 53.88 257 CYS A N 1
ATOM 1905 C CA . CYS A 1 257 ? -17.879 -3.393 -2.722 1.00 53.88 257 CYS A CA 1
ATOM 1906 C C . CYS A 1 257 ? -18.420 -2.383 -1.691 1.00 53.88 257 CYS A C 1
ATOM 1908 O O . CYS A 1 257 ? -18.393 -2.628 -0.484 1.00 53.88 257 CYS A O 1
ATOM 1910 N N . SER A 1 258 ? -18.981 -1.267 -2.161 1.00 63.25 258 SER A N 1
ATOM 1911 C CA . SER A 1 258 ? -19.556 -0.229 -1.299 1.00 63.25 258 SER A CA 1
ATOM 1912 C C . SER A 1 258 ? -20.839 -0.692 -0.605 1.00 63.25 258 SER A C 1
ATOM 1914 O O . SER A 1 258 ? -21.061 -0.355 0.556 1.00 63.25 258 SER A O 1
ATOM 1916 N N . SER A 1 259 ? -21.664 -1.499 -1.283 1.00 66.31 259 SER A N 1
ATOM 1917 C CA . SER A 1 259 ? -22.984 -1.911 -0.782 1.00 66.31 259 SER A CA 1
ATOM 1918 C C . SER A 1 259 ? -22.888 -2.845 0.428 1.00 66.31 259 SER A C 1
ATOM 1920 O O . SER A 1 259 ? -23.519 -2.592 1.452 1.00 66.31 259 SER A O 1
ATOM 1922 N N . ILE A 1 260 ? -22.020 -3.857 0.364 1.00 67.31 260 ILE A N 1
ATOM 1923 C CA . ILE A 1 260 ? -21.851 -4.847 1.436 1.00 67.31 260 ILE A CA 1
ATOM 1924 C C . ILE A 1 260 ? -21.294 -4.179 2.695 1.00 67.31 260 ILE A C 1
ATOM 1926 O O . ILE A 1 260 ? -21.807 -4.401 3.788 1.00 67.31 260 ILE A O 1
ATOM 1930 N N . ALA A 1 261 ? -20.307 -3.291 2.549 1.00 65.38 261 ALA A N 1
ATOM 1931 C CA . ALA A 1 261 ? -19.759 -2.545 3.676 1.00 65.38 261 ALA A CA 1
ATOM 1932 C C . ALA A 1 261 ? -20.821 -1.668 4.365 1.00 65.38 261 ALA A C 1
ATOM 1934 O O . ALA A 1 261 ? -20.839 -1.587 5.588 1.00 65.38 261 ALA A O 1
ATOM 1935 N N . VAL A 1 262 ? -21.715 -1.020 3.603 1.00 66.88 262 VAL A N 1
ATOM 1936 C CA . VAL A 1 262 ? -22.831 -0.254 4.192 1.00 66.88 262 VAL A CA 1
ATOM 1937 C C . VAL A 1 262 ? -23.802 -1.185 4.921 1.00 66.88 262 VAL A C 1
ATOM 1939 O O . VAL A 1 262 ? -24.172 -0.893 6.053 1.00 66.88 262 VAL A O 1
ATOM 1942 N N . VAL A 1 263 ? -24.175 -2.319 4.321 1.00 68.44 263 VAL A N 1
ATOM 1943 C CA . VAL A 1 263 ? -25.105 -3.283 4.934 1.00 68.44 263 VAL A CA 1
ATOM 1944 C C . VAL A 1 263 ? -24.551 -3.838 6.249 1.00 68.44 263 VAL A C 1
ATOM 1946 O O . VAL A 1 263 ? -25.279 -3.882 7.237 1.00 68.44 263 VAL A O 1
ATOM 1949 N N . VAL A 1 264 ? -23.262 -4.187 6.302 1.00 68.44 264 VAL A N 1
ATOM 1950 C CA . VAL A 1 264 ? -22.620 -4.668 7.537 1.00 68.44 264 VAL A CA 1
ATOM 1951 C C . VAL A 1 264 ? -22.652 -3.595 8.628 1.00 68.44 264 VAL A C 1
ATOM 1953 O O . VAL A 1 264 ? -23.018 -3.905 9.759 1.00 68.44 264 VAL A O 1
ATOM 1956 N N . VAL A 1 265 ? -22.350 -2.331 8.299 1.00 68.50 265 VAL A N 1
ATOM 1957 C CA . VAL A 1 265 ? -22.466 -1.221 9.264 1.00 68.50 265 VAL A CA 1
ATOM 1958 C C . VAL A 1 265 ? -23.899 -1.099 9.780 1.00 68.50 265 VAL A C 1
ATOM 1960 O O . VAL A 1 265 ? -24.101 -1.020 10.989 1.00 68.50 265 VAL A O 1
ATOM 1963 N N . VAL A 1 266 ? -24.895 -1.121 8.891 1.00 71.06 266 VAL A N 1
ATOM 1964 C CA . VAL A 1 266 ? -26.309 -0.996 9.276 1.00 71.06 266 VAL A CA 1
ATOM 1965 C C . VAL A 1 266 ? -26.731 -2.139 10.199 1.00 71.06 266 VAL A C 1
ATOM 1967 O O . VAL A 1 266 ? -27.340 -1.875 11.232 1.00 71.06 266 VAL A O 1
ATOM 1970 N N . ILE A 1 267 ? -26.370 -3.387 9.884 1.00 71.38 267 ILE A N 1
ATOM 1971 C CA . ILE A 1 267 ? -26.693 -4.554 10.720 1.00 71.38 267 ILE A CA 1
ATOM 1972 C C . ILE A 1 267 ? -26.056 -4.423 12.106 1.00 71.38 267 ILE A C 1
ATOM 1974 O O . ILE A 1 267 ? -26.732 -4.638 13.110 1.00 71.38 267 ILE A O 1
ATOM 1978 N N . VAL A 1 268 ? -24.781 -4.034 12.177 1.00 70.19 268 VAL A N 1
ATOM 1979 C CA . VAL A 1 268 ? -24.073 -3.853 13.453 1.00 70.19 268 VAL A CA 1
ATOM 1980 C C . VAL A 1 268 ? -24.742 -2.772 14.298 1.00 70.19 268 VAL A C 1
ATOM 1982 O O . VAL A 1 268 ? -25.013 -3.003 15.475 1.00 70.19 268 VAL A O 1
ATOM 1985 N N . VAL A 1 269 ? -25.071 -1.622 13.701 1.00 71.88 269 VAL A N 1
ATOM 1986 C CA . VAL A 1 269 ? -25.796 -0.544 14.389 1.00 71.88 269 VAL A CA 1
ATOM 1987 C C . VAL A 1 269 ? -27.151 -1.038 14.899 1.00 71.88 269 VAL A C 1
ATOM 1989 O O . VAL A 1 269 ? -27.521 -0.749 16.033 1.00 71.88 269 VAL A O 1
ATOM 1992 N N . LEU A 1 270 ? -27.876 -1.825 14.103 1.00 69.94 270 LEU A N 1
ATOM 1993 C CA . LEU A 1 270 ? -29.188 -2.353 14.477 1.00 69.94 270 LEU A CA 1
ATOM 1994 C C . LEU A 1 270 ? -29.086 -3.323 15.663 1.00 69.94 270 LEU A C 1
ATOM 1996 O O . LEU A 1 270 ? -29.840 -3.188 16.625 1.00 69.94 270 LEU A O 1
ATOM 2000 N N . ILE A 1 271 ? -28.109 -4.236 15.649 1.00 73.56 271 ILE A N 1
ATOM 2001 C CA . ILE A 1 271 ? -27.834 -5.147 16.773 1.00 73.56 271 ILE A CA 1
ATOM 2002 C C . ILE A 1 271 ? -27.537 -4.348 18.043 1.00 73.56 271 ILE A C 1
ATOM 2004 O O . ILE A 1 271 ? -28.087 -4.640 19.101 1.00 73.56 271 ILE A O 1
ATOM 2008 N N . VAL A 1 272 ? -26.711 -3.309 17.936 1.00 70.12 272 VAL A N 1
ATOM 2009 C CA . VAL A 1 272 ? -26.372 -2.429 19.058 1.00 70.12 272 VAL A CA 1
ATOM 2010 C C . VAL A 1 272 ? -27.604 -1.747 19.633 1.00 70.12 272 VAL A C 1
ATOM 2012 O O . VAL A 1 272 ? -27.810 -1.795 20.844 1.00 70.12 272 VAL A O 1
ATOM 2015 N N . VAL A 1 273 ? -28.452 -1.168 18.783 1.00 72.44 273 VAL A N 1
ATOM 2016 C CA . VAL A 1 273 ? -29.704 -0.541 19.223 1.00 72.44 273 VAL A CA 1
ATOM 2017 C C . VAL A 1 273 ? -30.588 -1.556 19.947 1.00 72.44 273 VAL A C 1
ATOM 2019 O O . VAL A 1 273 ? -31.090 -1.256 21.028 1.00 72.44 273 VAL A O 1
ATOM 2022 N N . VAL A 1 274 ? -30.730 -2.772 19.412 1.00 70.00 274 VAL A N 1
ATOM 2023 C CA . VAL A 1 274 ? -31.518 -3.838 20.050 1.00 70.00 274 VAL A CA 1
ATOM 2024 C C . VAL A 1 274 ? -30.955 -4.197 21.423 1.00 70.00 274 VAL A C 1
ATOM 2026 O O . VAL A 1 274 ? -31.715 -4.256 22.386 1.00 70.00 274 VAL A O 1
ATOM 2029 N N . VAL A 1 275 ? -29.638 -4.383 21.546 1.00 72.38 275 VAL A N 1
ATOM 2030 C CA . VAL A 1 275 ? -28.997 -4.692 22.834 1.00 72.38 275 VAL A CA 1
ATOM 2031 C C . VAL A 1 275 ? -29.254 -3.576 23.846 1.00 72.38 275 VAL A C 1
ATOM 2033 O O . VAL A 1 275 ? -29.656 -3.864 24.972 1.00 72.38 275 VAL A O 1
ATOM 2036 N N . VAL A 1 276 ? -29.096 -2.310 23.449 1.00 72.25 276 VAL A N 1
ATOM 2037 C CA . VAL A 1 276 ? -29.369 -1.162 24.327 1.00 72.25 276 VAL A CA 1
ATOM 2038 C C . VAL A 1 276 ? -30.829 -1.159 24.785 1.00 72.25 276 VAL A C 1
ATOM 2040 O O . VAL A 1 276 ? -31.089 -1.024 25.979 1.00 72.25 276 VAL A O 1
ATOM 2043 N N . VAL A 1 277 ? -31.783 -1.364 23.871 1.00 70.44 277 VAL A N 1
ATOM 2044 C CA . VAL A 1 277 ? -33.215 -1.413 24.206 1.00 70.44 277 VAL A CA 1
ATOM 2045 C C . VAL A 1 277 ? -33.516 -2.551 25.179 1.00 70.44 277 VAL A C 1
ATOM 2047 O O . VAL A 1 277 ? -34.182 -2.323 26.185 1.00 70.44 277 VAL A O 1
ATOM 2050 N N . VAL A 1 278 ? -33.001 -3.757 24.928 1.00 70.25 278 VAL A N 1
ATOM 2051 C CA . VAL A 1 278 ? -33.207 -4.916 25.813 1.00 70.25 278 VAL A CA 1
ATOM 2052 C C . VAL A 1 278 ? -32.666 -4.629 27.209 1.00 70.25 278 VAL A C 1
ATOM 2054 O O . VAL A 1 278 ? -33.362 -4.867 28.194 1.00 70.25 278 VAL A O 1
ATOM 2057 N N . VAL A 1 279 ? -31.460 -4.070 27.303 1.00 72.06 279 VAL A N 1
ATOM 2058 C CA . VAL A 1 279 ? -30.857 -3.709 28.588 1.00 72.06 279 VAL A CA 1
ATOM 2059 C C . VAL A 1 279 ? -31.733 -2.691 29.321 1.00 72.06 279 VAL A C 1
ATOM 2061 O O . VAL A 1 279 ? -32.057 -2.912 30.485 1.00 72.06 279 VAL A O 1
ATOM 2064 N N . VAL A 1 280 ? -32.193 -1.630 28.650 1.00 72.06 280 VAL A N 1
ATOM 2065 C CA . VAL A 1 280 ? -33.096 -0.630 29.248 1.00 72.06 280 VAL A CA 1
ATOM 2066 C C . VAL A 1 280 ? -34.392 -1.274 29.748 1.00 72.06 280 VAL A C 1
ATOM 2068 O O . VAL A 1 280 ? -34.814 -0.999 30.869 1.00 72.06 280 VAL A O 1
ATOM 2071 N N . VAL A 1 281 ? -35.003 -2.167 28.965 1.00 71.31 281 VAL A N 1
ATOM 2072 C CA . VAL A 1 281 ? -36.223 -2.878 29.372 1.00 71.31 281 VAL A CA 1
ATOM 2073 C C . VAL A 1 281 ? -35.977 -3.710 30.630 1.00 71.31 281 VAL A C 1
ATOM 2075 O O . VAL A 1 281 ? -36.768 -3.634 31.568 1.00 71.31 281 VAL A O 1
ATOM 2078 N N . VAL A 1 282 ? -34.867 -4.451 30.696 1.00 73.50 282 VAL A N 1
ATOM 2079 C CA . VAL A 1 282 ? -34.512 -5.246 31.882 1.00 73.50 282 VAL A CA 1
ATOM 2080 C C . VAL A 1 282 ? -34.373 -4.354 33.116 1.00 73.50 282 VAL A C 1
ATOM 2082 O O . VAL A 1 282 ? -34.906 -4.699 34.169 1.00 73.50 282 VAL A O 1
ATOM 2085 N N . VAL A 1 283 ? -33.741 -3.182 32.996 1.00 72.06 283 VAL A N 1
ATOM 2086 C CA . VAL A 1 283 ? -33.646 -2.216 34.106 1.00 72.06 283 VAL A CA 1
ATOM 2087 C C . VAL A 1 283 ? -35.017 -1.784 34.581 1.00 72.06 283 VAL A C 1
ATOM 2089 O O . VAL A 1 283 ? -35.286 -1.828 35.778 1.00 72.06 283 VAL A O 1
ATOM 2092 N N . VAL A 1 284 ? -35.882 -1.371 33.654 1.00 74.75 284 VAL A N 1
ATOM 2093 C CA . VAL A 1 284 ? -37.226 -0.896 33.990 1.00 74.75 284 VAL A CA 1
ATOM 2094 C C . VAL A 1 284 ? -38.000 -1.992 34.715 1.00 74.75 284 VAL A C 1
ATOM 2096 O O . VAL A 1 284 ? -38.595 -1.723 35.755 1.00 74.75 284 VAL A O 1
ATOM 2099 N N . VAL A 1 285 ? -37.934 -3.234 34.231 1.00 72.56 285 VAL A N 1
ATOM 2100 C CA . VAL A 1 285 ? -38.585 -4.377 34.883 1.00 72.56 285 V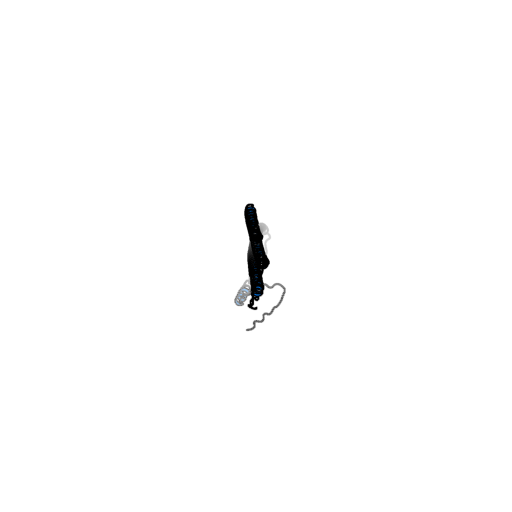AL A CA 1
ATOM 2101 C C . VAL A 1 285 ? -38.042 -4.585 36.294 1.00 72.56 285 VAL A C 1
ATOM 2103 O O . VAL A 1 285 ? -38.833 -4.707 37.226 1.00 72.56 285 VAL A O 1
ATOM 2106 N N . VAL A 1 286 ? -36.720 -4.577 36.483 1.00 73.88 286 VAL A N 1
ATOM 2107 C CA . VAL A 1 286 ? -36.119 -4.739 37.816 1.00 73.88 286 VAL A CA 1
ATOM 2108 C C . VAL A 1 286 ? -36.565 -3.616 38.751 1.00 73.88 286 VAL A C 1
ATOM 2110 O O . VAL A 1 286 ? -36.997 -3.899 39.864 1.00 73.88 286 VAL A O 1
ATOM 2113 N N . VAL A 1 287 ? -36.542 -2.360 38.301 1.00 74.31 287 VAL A N 1
ATOM 2114 C CA . VAL A 1 287 ? -37.005 -1.213 39.098 1.00 74.31 287 VAL A CA 1
ATOM 2115 C C . VAL A 1 287 ? -38.473 -1.381 39.490 1.00 74.31 287 VAL A C 1
ATOM 2117 O O . VAL A 1 287 ? -38.805 -1.223 40.662 1.00 74.31 287 VAL A O 1
ATOM 2120 N N . VAL A 1 288 ? -39.346 -1.749 38.549 1.00 74.75 288 VAL A N 1
ATOM 2121 C CA . VAL A 1 288 ? -40.778 -1.952 38.817 1.00 74.75 288 VAL A CA 1
ATOM 2122 C C . VAL A 1 288 ? -40.994 -3.077 39.825 1.00 74.75 288 VAL A C 1
ATOM 2124 O O . VAL A 1 288 ? -41.709 -2.878 40.803 1.00 74.75 288 VAL A O 1
ATOM 2127 N N . VAL A 1 289 ? -40.355 -4.234 39.633 1.00 74.62 289 VAL A N 1
ATOM 2128 C CA . VAL A 1 289 ? -40.464 -5.372 40.560 1.00 74.62 289 VAL A CA 1
ATOM 2129 C C . VAL A 1 289 ? -40.025 -4.960 41.958 1.00 74.62 289 VAL A C 1
ATOM 2131 O O . VAL A 1 289 ? -40.721 -5.235 42.932 1.00 74.62 289 VAL A O 1
ATOM 2134 N N . VAL A 1 290 ? -38.901 -4.257 42.060 1.00 72.50 290 VAL A N 1
ATOM 2135 C CA . VAL A 1 290 ? -38.379 -3.790 43.340 1.00 72.50 290 VAL A CA 1
ATOM 2136 C C . VAL A 1 290 ? -39.357 -2.810 44.000 1.00 72.50 290 VAL A C 1
ATOM 2138 O O . VAL A 1 290 ? -39.669 -2.976 45.177 1.00 72.50 290 VAL A O 1
ATOM 2141 N N . VAL A 1 291 ? -39.914 -1.848 43.259 1.00 75.50 291 VAL A N 1
ATOM 2142 C CA . VAL A 1 291 ? -40.926 -0.914 43.781 1.00 75.50 291 VAL A CA 1
ATOM 2143 C C . VAL A 1 291 ? -42.164 -1.656 44.283 1.00 75.50 291 VAL A C 1
ATOM 2145 O O . VAL A 1 291 ? -42.624 -1.366 45.389 1.00 75.50 291 VAL A O 1
ATOM 2148 N N . VAL A 1 292 ? -42.671 -2.629 43.519 1.00 76.50 292 VAL A N 1
ATOM 2149 C CA . VAL A 1 292 ? -43.843 -3.441 43.889 1.00 76.50 292 VAL A CA 1
ATOM 2150 C C . VAL A 1 292 ? -43.580 -4.237 45.167 1.00 76.50 292 VAL A C 1
ATOM 2152 O O . VAL A 1 292 ? -44.415 -4.244 46.067 1.00 76.50 292 VAL A O 1
ATOM 2155 N N . VAL A 1 293 ? -42.408 -4.864 45.292 1.00 76.94 293 VAL A N 1
ATOM 2156 C CA . VAL A 1 293 ? -42.033 -5.611 46.503 1.00 76.94 293 VAL A CA 1
ATOM 2157 C C . VAL A 1 293 ? -41.978 -4.686 47.721 1.00 76.94 293 VAL A C 1
ATOM 2159 O O . VAL A 1 293 ? -42.460 -5.052 48.793 1.00 76.94 293 VAL A O 1
ATOM 2162 N N . VAL A 1 294 ? -41.448 -3.470 47.562 1.00 73.44 294 VAL A N 1
ATOM 2163 C CA . VAL A 1 294 ? -41.394 -2.475 48.644 1.00 73.44 294 VAL A CA 1
ATOM 2164 C C . VAL A 1 294 ? -42.784 -2.002 49.052 1.00 73.44 294 VAL A C 1
ATOM 2166 O O . VAL A 1 294 ? -43.065 -1.908 50.245 1.00 73.44 294 VAL A O 1
ATOM 2169 N N . THR A 1 295 ? -43.658 -1.716 48.085 1.00 77.31 295 THR A N 1
ATOM 2170 C CA . THR A 1 295 ? -45.028 -1.262 48.376 1.00 77.31 295 THR A CA 1
ATOM 2171 C C . THR A 1 295 ? -45.850 -2.367 49.030 1.00 77.31 295 THR A C 1
ATOM 2173 O O . THR A 1 295 ? -46.473 -2.124 50.061 1.00 77.31 295 THR A O 1
ATOM 2176 N N . ALA A 1 296 ? -45.758 -3.601 48.533 1.00 77.94 296 ALA A N 1
ATOM 2177 C CA . ALA A 1 296 ? -46.422 -4.751 49.142 1.00 77.94 296 ALA A CA 1
ATOM 2178 C C . ALA A 1 296 ? -45.941 -5.010 50.583 1.00 77.94 296 ALA A C 1
ATOM 2180 O O . ALA A 1 296 ? -46.747 -5.296 51.470 1.00 77.94 296 ALA A O 1
ATOM 2181 N N . ALA A 1 297 ? -44.637 -4.863 50.847 1.00 70.75 297 ALA A N 1
ATOM 2182 C CA . ALA A 1 297 ? -44.086 -4.981 52.197 1.00 70.75 297 ALA A CA 1
ATOM 2183 C C . ALA A 1 297 ? -44.553 -3.853 53.138 1.00 70.75 297 ALA A C 1
ATOM 2185 O O . ALA A 1 297 ? -44.665 -4.075 54.344 1.00 70.75 297 ALA A O 1
ATOM 2186 N N . ALA A 1 298 ? -44.835 -2.658 52.607 1.00 71.50 298 ALA A N 1
ATOM 2187 C CA . ALA A 1 298 ? -45.373 -1.544 53.385 1.00 71.50 298 ALA A CA 1
ATOM 2188 C C . ALA A 1 298 ? -46.859 -1.739 53.744 1.00 71.50 298 ALA A C 1
ATOM 2190 O O . ALA A 1 298 ? -47.268 -1.369 54.844 1.00 71.50 298 ALA A O 1
ATOM 2191 N N . GLU A 1 299 ? -47.652 -2.348 52.857 1.00 77.12 299 GLU A N 1
ATOM 2192 C CA . GLU A 1 299 ? -49.098 -2.544 53.052 1.00 77.12 299 GLU A CA 1
ATOM 2193 C C . GLU A 1 299 ? -49.451 -3.818 53.844 1.00 77.12 299 GLU A C 1
ATOM 2195 O O . GLU A 1 299 ? -50.409 -3.815 54.615 1.00 77.12 299 GLU A O 1
ATOM 2200 N N . GLY A 1 300 ? -48.661 -4.894 53.741 1.00 59.06 300 GLY A N 1
ATOM 2201 C CA . GLY A 1 300 ? -48.915 -6.168 54.439 1.00 59.06 300 GLY A CA 1
ATOM 2202 C C . GLY A 1 300 ? -48.640 -6.167 55.953 1.00 59.06 300 GLY A C 1
ATOM 2203 O O . GLY A 1 300 ? -48.821 -7.184 56.619 1.00 59.06 300 GLY A O 1
ATOM 2204 N N . GLY A 1 301 ? -48.182 -5.045 56.511 1.00 53.59 301 GLY A N 1
ATOM 2205 C CA . GLY A 1 301 ? -47.893 -4.864 57.933 1.00 53.59 301 GLY A CA 1
ATOM 2206 C C . GLY A 1 301 ? -49.012 -4.179 58.724 1.00 53.59 301 GLY A C 1
ATOM 2207 O O . GLY A 1 301 ? -48.690 -3.472 59.676 1.00 53.59 301 GLY A O 1
ATOM 2208 N N . GLY A 1 302 ? -50.279 -4.323 58.333 1.00 46.25 302 GLY A N 1
ATOM 2209 C CA . GLY A 1 302 ? -51.452 -3.874 59.105 1.00 46.25 302 GLY A CA 1
ATOM 2210 C C . GLY A 1 302 ? -51.740 -4.758 60.307 1.00 46.25 302 GLY A C 1
ATOM 2211 O O . GLY A 1 302 ? -51.632 -5.992 60.158 1.00 46.25 302 GLY A O 1
#

Radius of gyration: 65.67 Å; chains: 1; bounding box: 137×31×196 Å